Protein AF-Q9DB40-2-F1 (afdb_monomer)

Structure (mmCIF, N/CA/C/O backbone):
data_AF-Q9DB40-2-F1
#
_entry.id   AF-Q9DB40-2-F1
#
loop_
_atom_site.group_PDB
_atom_site.id
_atom_site.type_symbol
_atom_site.label_atom_id
_atom_site.label_alt_id
_atom_site.label_comp_id
_atom_site.label_asym_id
_atom_site.label_entity_id
_atom_site.label_seq_id
_atom_site.pdbx_PDB_ins_code
_atom_site.Cartn_x
_atom_site.Cartn_y
_atom_site.Cartn_z
_atom_site.occupancy
_atom_site.B_iso_or_equiv
_atom_site.auth_seq_id
_atom_site.auth_comp_id
_atom_site.auth_asym_id
_atom_site.auth_atom_id
_atom_site.pdbx_PDB_model_num
ATOM 1 N N . MET A 1 1 ? 3.483 -8.532 -30.428 1.00 32.62 1 MET A N 1
ATOM 2 C CA . MET A 1 1 ? 3.230 -9.721 -29.592 1.00 32.62 1 MET A CA 1
ATOM 3 C C . MET A 1 1 ? 2.934 -9.223 -28.191 1.00 32.62 1 MET A C 1
ATOM 5 O O . MET A 1 1 ? 3.855 -8.947 -27.439 1.00 32.62 1 MET A O 1
ATOM 9 N N . ALA A 1 2 ? 1.660 -8.953 -27.912 1.00 36.84 2 ALA A N 1
ATOM 10 C CA . ALA A 1 2 ? 1.195 -8.723 -26.554 1.00 36.84 2 ALA A CA 1
ATOM 11 C C . ALA A 1 2 ? 0.947 -10.117 -25.985 1.00 36.84 2 ALA A C 1
ATOM 13 O O . ALA A 1 2 ? -0.133 -10.668 -26.184 1.00 36.84 2 ALA A O 1
ATOM 14 N N . ASP A 1 3 ? 1.993 -10.727 -25.422 1.00 37.34 3 ASP A N 1
ATOM 15 C CA . ASP A 1 3 ? 1.806 -11.934 -24.629 1.00 37.34 3 ASP A CA 1
ATOM 16 C C . ASP A 1 3 ? 0.911 -11.533 -23.467 1.00 37.34 3 ASP A C 1
ATOM 18 O O . ASP A 1 3 ? 1.272 -10.752 -22.584 1.00 37.34 3 ASP A O 1
ATOM 22 N N . VAL A 1 4 ? -0.330 -11.972 -23.622 1.00 41.38 4 VAL A N 1
ATOM 23 C CA . VAL A 1 4 ? -1.440 -11.861 -22.705 1.00 41.38 4 VAL A CA 1
ATOM 24 C C . VAL A 1 4 ? -0.889 -12.124 -21.313 1.00 41.38 4 VAL A C 1
ATOM 26 O O . VAL A 1 4 ? -0.374 -13.205 -21.034 1.00 41.38 4 VAL A O 1
ATOM 29 N N . LEU A 1 5 ? -0.990 -11.106 -20.459 1.00 42.38 5 LEU A N 1
ATOM 30 C CA . LEU A 1 5 ? -0.731 -11.136 -19.024 1.00 42.38 5 LEU A CA 1
ATOM 31 C C . LEU A 1 5 ? -1.737 -12.069 -18.326 1.00 42.38 5 LEU A C 1
ATOM 33 O O . LEU A 1 5 ? -2.408 -11.685 -17.377 1.00 42.38 5 LEU A O 1
ATOM 37 N N . SER A 1 6 ? -1.823 -13.321 -18.776 1.00 38.62 6 SER A N 1
ATOM 38 C CA . SER A 1 6 ? -2.464 -14.444 -18.098 1.00 38.62 6 SER A CA 1
ATOM 39 C C . SER A 1 6 ? -1.573 -14.915 -16.942 1.00 38.62 6 SER A C 1
ATOM 41 O O . SER A 1 6 ? -1.434 -16.111 -16.681 1.00 38.62 6 SER A O 1
ATOM 43 N N . VAL A 1 7 ? -0.936 -13.969 -16.245 1.00 49.09 7 VAL A N 1
ATOM 44 C CA . VAL A 1 7 ? -0.433 -14.211 -14.899 1.00 49.09 7 VAL A CA 1
ATOM 45 C C . VAL A 1 7 ? -1.682 -14.571 -14.114 1.00 49.09 7 VAL A C 1
ATOM 47 O O . VAL A 1 7 ? -2.607 -13.768 -14.057 1.00 49.09 7 VAL A O 1
ATOM 50 N N . GLY A 1 8 ? -1.755 -15.813 -13.641 1.00 53.25 8 GLY A N 1
ATOM 51 C CA . GLY A 1 8 ? -2.946 -16.450 -13.077 1.00 53.25 8 GLY A CA 1
ATOM 52 C C . GLY A 1 8 ? -3.397 -15.865 -11.740 1.00 53.25 8 GLY A C 1
ATOM 53 O O . GLY A 1 8 ? -3.596 -16.600 -10.780 1.00 53.25 8 GLY A O 1
ATOM 54 N N . VAL A 1 9 ? -3.549 -14.546 -11.665 1.00 60.38 9 VAL A N 1
ATOM 55 C CA . VAL A 1 9 ? -4.297 -13.878 -10.614 1.00 60.38 9 VAL A CA 1
ATOM 56 C C . VAL A 1 9 ? -5.772 -14.111 -10.900 1.00 60.38 9 VAL A C 1
ATOM 58 O O . VAL A 1 9 ? -6.310 -13.677 -11.919 1.00 60.38 9 VAL A O 1
ATOM 61 N N . ASN A 1 10 ? -6.427 -14.848 -10.010 1.00 70.50 10 ASN A N 1
ATOM 62 C CA . ASN A 1 10 ? -7.864 -15.044 -10.069 1.00 70.50 10 ASN A CA 1
ATOM 63 C C . ASN A 1 10 ? -8.544 -13.706 -9.727 1.00 70.50 10 ASN A C 1
ATOM 65 O O . ASN A 1 10 ? -8.825 -13.416 -8.566 1.00 70.50 10 ASN A O 1
ATOM 69 N N . LEU A 1 11 ? -8.736 -12.860 -10.745 1.00 80.25 11 LEU A N 1
ATOM 70 C CA . LEU A 1 11 ? -9.321 -11.519 -10.620 1.00 80.25 11 LEU A CA 1
ATOM 71 C C . LEU A 1 11 ? -10.686 -11.556 -9.925 1.00 80.25 11 LEU A C 1
ATOM 73 O O . LEU A 1 11 ? -11.004 -10.660 -9.146 1.00 80.25 11 LEU A O 1
ATOM 77 N N . GLU A 1 12 ? -11.456 -12.615 -10.164 1.00 83.12 12 GLU A N 1
ATOM 78 C CA . GLU A 1 12 ? -12.745 -12.840 -9.517 1.00 83.12 12 GLU A CA 1
ATOM 79 C C . GLU A 1 12 ? -12.573 -13.092 -8.013 1.00 83.12 12 GLU A C 1
ATOM 81 O O . GLU A 1 12 ? -13.215 -12.430 -7.198 1.00 83.12 12 GLU A O 1
ATOM 86 N N . ALA A 1 13 ? -11.633 -13.961 -7.619 1.00 83.69 13 ALA A N 1
ATOM 87 C CA . ALA A 1 13 ? -11.306 -14.165 -6.205 1.00 83.69 13 ALA A CA 1
ATOM 88 C C . ALA A 1 13 ? -10.803 -12.876 -5.540 1.00 83.69 13 ALA A C 1
ATOM 90 O O . ALA A 1 13 ? -11.116 -12.620 -4.380 1.00 83.69 13 ALA A O 1
ATOM 91 N N . PHE A 1 14 ? -10.061 -12.039 -6.269 1.00 86.19 14 PHE A N 1
ATOM 92 C CA . PHE A 1 14 ? -9.603 -10.747 -5.762 1.00 86.19 14 PHE A CA 1
ATOM 93 C C . PHE A 1 14 ? -10.763 -9.764 -5.552 1.00 86.19 14 PHE A C 1
ATOM 95 O O . PHE A 1 14 ? -10.843 -9.121 -4.506 1.00 86.19 14 PHE A O 1
ATOM 102 N N . SER A 1 15 ? -11.692 -9.677 -6.508 1.00 88.19 15 SER A N 1
ATOM 103 C CA . SER A 1 15 ? -12.904 -8.862 -6.373 1.00 88.19 15 SER A CA 1
ATOM 104 C C . SER A 1 15 ? -13.742 -9.308 -5.172 1.00 88.19 15 SER A C 1
ATOM 106 O O . SER A 1 15 ? -14.088 -8.485 -4.322 1.00 88.19 15 SER A O 1
ATOM 108 N N . GLN A 1 16 ? -13.963 -10.618 -5.035 1.00 91.31 16 GLN A N 1
ATOM 109 C CA . GLN A 1 16 ? -14.668 -11.201 -3.895 1.00 91.31 16 GLN A CA 1
ATOM 110 C C . GLN A 1 16 ? -13.938 -10.935 -2.574 1.00 91.31 16 GLN A C 1
ATOM 112 O O . GLN A 1 16 ? -14.581 -10.579 -1.588 1.00 91.31 16 GLN A O 1
ATOM 117 N N . ALA A 1 17 ? -12.604 -11.028 -2.543 1.00 91.00 17 ALA A N 1
ATOM 118 C CA . ALA A 1 17 ? -11.810 -10.718 -1.354 1.00 91.00 17 ALA A CA 1
ATOM 119 C C . ALA A 1 17 ? -11.961 -9.247 -0.935 1.00 91.00 17 ALA A C 1
ATOM 121 O O . ALA A 1 17 ? -12.127 -8.963 0.250 1.00 91.00 17 ALA A O 1
ATOM 122 N N . ILE A 1 18 ? -11.981 -8.306 -1.885 1.00 92.44 18 ILE A N 1
ATOM 123 C CA . ILE A 1 18 ? -12.243 -6.887 -1.590 1.00 92.44 18 ILE A CA 1
ATOM 124 C C . ILE A 1 18 ? -13.639 -6.708 -0.982 1.00 92.44 18 ILE A C 1
ATOM 126 O O . ILE A 1 18 ? -13.787 -5.996 0.017 1.00 92.44 18 ILE A O 1
ATOM 130 N N . SER A 1 19 ? -14.657 -7.355 -1.551 1.00 93.31 19 SER A N 1
ATOM 131 C CA . SER A 1 19 ? -16.018 -7.324 -1.007 1.00 93.31 19 SER A CA 1
ATOM 132 C C . SER A 1 19 ? -16.091 -7.935 0.398 1.00 93.31 19 SER A C 1
ATOM 134 O O . SER A 1 19 ? -16.728 -7.354 1.277 1.00 93.31 19 SER A O 1
ATOM 136 N N . ALA A 1 20 ? -15.382 -9.037 0.657 1.00 93.75 20 ALA A N 1
ATOM 137 C CA . ALA A 1 20 ? -15.293 -9.649 1.983 1.00 93.75 20 ALA A CA 1
ATOM 138 C C . ALA A 1 20 ? -14.593 -8.732 3.002 1.00 93.75 20 ALA A C 1
ATOM 140 O O . ALA A 1 20 ? -15.073 -8.577 4.123 1.00 93.75 20 ALA A O 1
ATOM 141 N N . ILE A 1 21 ? -13.525 -8.027 2.604 1.00 95.62 21 ILE A N 1
ATOM 142 C CA . ILE A 1 21 ? -12.869 -7.009 3.446 1.00 95.62 21 ILE A CA 1
ATOM 143 C C . ILE A 1 21 ? -13.837 -5.864 3.777 1.00 95.62 21 ILE A C 1
ATOM 145 O O . ILE A 1 21 ? -13.847 -5.352 4.897 1.00 95.62 21 ILE A O 1
ATOM 149 N N . GLN A 1 22 ? -14.650 -5.419 2.817 1.00 96.06 22 GLN A N 1
ATOM 150 C CA . GLN A 1 22 ? -15.675 -4.399 3.062 1.00 96.06 22 GLN A CA 1
ATOM 151 C C . GLN A 1 22 ? -16.742 -4.887 4.051 1.00 96.06 22 GLN A C 1
ATOM 153 O O . GLN A 1 22 ? -17.085 -4.143 4.972 1.00 96.06 22 GLN A O 1
ATOM 158 N N . ALA A 1 23 ? -17.218 -6.126 3.899 1.00 96.19 23 ALA A N 1
ATOM 159 C CA . ALA A 1 23 ? -18.178 -6.741 4.813 1.00 96.19 23 ALA A CA 1
ATOM 160 C C . ALA A 1 23 ? -17.614 -6.854 6.237 1.00 96.19 23 ALA A C 1
ATOM 162 O O . ALA A 1 23 ? -18.240 -6.355 7.171 1.00 96.19 23 ALA A O 1
ATOM 163 N N . LEU A 1 24 ? -16.390 -7.378 6.380 1.00 97.56 24 LEU A N 1
ATOM 164 C CA . LEU A 1 24 ? -15.698 -7.498 7.664 1.00 97.56 24 LEU A CA 1
ATOM 165 C C . LEU A 1 24 ? -15.524 -6.137 8.348 1.00 97.56 24 LEU A C 1
ATOM 167 O O . LEU A 1 24 ? -15.774 -5.997 9.542 1.00 97.56 24 LEU A O 1
ATOM 171 N N . ARG A 1 25 ? -15.146 -5.095 7.596 1.00 96.81 25 ARG A N 1
ATOM 172 C CA . ARG A 1 25 ? -15.086 -3.733 8.150 1.00 96.81 25 ARG A CA 1
ATOM 173 C C . ARG A 1 25 ? -16.451 -3.271 8.653 1.00 96.81 25 ARG A C 1
ATOM 175 O O . ARG A 1 25 ? -16.519 -2.694 9.731 1.00 96.81 25 ARG A O 1
ATOM 182 N N . SER A 1 26 ? -17.528 -3.540 7.914 1.00 97.38 26 SER A N 1
ATOM 183 C CA . SER A 1 26 ? -18.883 -3.171 8.335 1.00 97.38 26 SER A CA 1
ATOM 184 C C . SER A 1 26 ? -19.329 -3.918 9.594 1.00 97.38 26 SER A C 1
ATOM 186 O O . SER A 1 26 ? -19.878 -3.282 10.492 1.00 97.38 26 SER A O 1
ATOM 188 N N . SER A 1 27 ? -19.082 -5.228 9.704 1.00 96.69 27 SER A N 1
ATOM 189 C CA . SER A 1 27 ? -19.442 -5.997 10.903 1.00 96.69 27 SER A CA 1
ATOM 190 C C . SER A 1 27 ? -18.627 -5.565 12.119 1.00 96.69 27 SER A C 1
ATOM 192 O O . SER A 1 27 ? -19.201 -5.362 13.188 1.00 96.69 27 SER A O 1
ATOM 194 N N . VAL A 1 28 ? -17.329 -5.298 11.953 1.00 97.38 28 VAL A N 1
ATOM 195 C CA . VAL A 1 28 ? -16.490 -4.739 13.024 1.00 97.38 28 VAL A CA 1
ATOM 196 C C . VAL A 1 28 ? -16.983 -3.351 13.448 1.00 97.38 28 VAL A C 1
ATOM 198 O O . VAL A 1 28 ? -17.123 -3.097 14.644 1.00 97.38 28 VAL A O 1
ATOM 201 N N . SER A 1 29 ? -17.320 -2.465 12.505 1.00 96.94 29 SER A N 1
ATOM 202 C CA . SER A 1 29 ? -17.916 -1.162 12.828 1.00 96.94 29 SER A CA 1
ATOM 203 C C . SER A 1 29 ? -19.220 -1.302 13.614 1.00 96.94 29 SER A C 1
ATOM 205 O O . SER A 1 29 ? -19.381 -0.604 14.607 1.00 96.94 29 SER A O 1
ATOM 207 N N . ARG A 1 30 ? -20.100 -2.250 13.262 1.00 95.00 30 ARG A N 1
ATOM 208 C CA . ARG A 1 30 ? -21.344 -2.506 14.014 1.00 95.00 30 ARG A CA 1
ATOM 209 C C . ARG A 1 30 ? -21.091 -2.961 15.447 1.00 95.00 30 ARG A C 1
ATOM 211 O O . ARG A 1 30 ? -21.829 -2.553 16.336 1.00 95.00 30 ARG A O 1
ATOM 218 N N . VAL A 1 31 ? -20.054 -3.768 15.691 1.00 95.81 31 VAL A N 1
ATOM 219 C CA . VAL A 1 31 ? -19.645 -4.137 17.058 1.00 95.81 31 VAL A CA 1
ATOM 220 C C . VAL A 1 31 ? -19.261 -2.884 17.846 1.00 95.81 31 VAL A C 1
ATOM 222 O O . VAL A 1 31 ? -19.741 -2.691 18.963 1.00 95.81 31 VAL A O 1
ATOM 225 N N . PHE A 1 32 ? -18.446 -2.002 17.261 1.00 95.31 32 PHE A N 1
ATOM 226 C CA . PHE A 1 32 ? -18.055 -0.750 17.912 1.00 95.31 32 PHE A CA 1
ATOM 227 C C . PHE A 1 32 ? -19.228 0.215 18.105 1.00 95.31 32 PHE A C 1
ATOM 229 O O . PHE A 1 32 ? -19.329 0.824 19.168 1.00 95.31 32 PHE A O 1
ATOM 236 N N . ASP A 1 33 ? -20.135 0.321 17.136 1.00 92.88 33 ASP A N 1
ATOM 237 C CA . ASP A 1 33 ? -21.344 1.138 17.250 1.00 92.88 33 ASP A CA 1
ATOM 238 C C . ASP A 1 33 ? -22.274 0.593 18.343 1.00 92.88 33 ASP A C 1
ATOM 240 O O . ASP A 1 33 ? -22.742 1.357 19.184 1.00 92.88 33 ASP A O 1
ATOM 244 N N . CYS A 1 34 ? -22.454 -0.730 18.419 1.00 89.50 34 CYS A N 1
ATOM 245 C CA . CYS A 1 34 ? -23.214 -1.388 19.483 1.00 89.50 34 CYS A CA 1
ATOM 246 C C . CYS A 1 34 ? -22.615 -1.099 20.870 1.00 89.50 34 CYS A C 1
ATOM 248 O O . CYS A 1 34 ? -23.349 -0.793 21.810 1.00 89.50 34 CYS A O 1
ATOM 250 N N . LEU A 1 35 ? -21.284 -1.149 21.009 1.00 89.38 35 LEU A N 1
ATOM 251 C CA . LEU A 1 35 ? -20.594 -0.800 22.259 1.00 89.38 35 LEU A CA 1
ATOM 252 C C . LEU A 1 35 ? -20.724 0.688 22.601 1.00 89.38 35 LEU A C 1
ATOM 254 O O . LEU A 1 35 ? -20.901 1.035 23.767 1.00 89.38 35 LEU A O 1
ATOM 258 N N . LYS A 1 36 ? -20.642 1.560 21.592 1.00 89.12 36 LYS A N 1
ATOM 259 C CA . LYS A 1 36 ? -20.765 3.013 21.740 1.00 89.12 36 LYS A CA 1
ATOM 260 C C . LYS A 1 36 ? -22.166 3.426 22.178 1.00 89.12 36 LYS A C 1
ATOM 262 O O . LYS A 1 36 ? -22.299 4.283 23.048 1.00 89.12 36 LYS A O 1
ATOM 267 N N . ASP A 1 37 ? -23.194 2.862 21.553 1.00 85.31 37 ASP A N 1
ATOM 268 C CA . ASP A 1 37 ? -24.586 3.128 21.906 1.00 85.31 37 ASP A CA 1
ATOM 269 C C . ASP A 1 37 ? -24.920 2.566 23.291 1.00 85.31 37 ASP A C 1
ATOM 271 O O . ASP A 1 37 ? -25.676 3.179 24.049 1.00 85.31 37 ASP A O 1
ATOM 275 N N . GLY A 1 38 ? -24.329 1.423 23.642 1.00 79.88 38 GLY A N 1
ATOM 276 C CA . GLY A 1 38 ? -24.566 0.750 24.907 1.00 79.88 38 GLY A CA 1
ATOM 277 C C . GLY A 1 38 ? -26.016 0.281 25.049 1.00 79.88 38 GLY A C 1
ATOM 278 O O . GLY A 1 38 ? -26.726 -0.012 24.086 1.00 79.88 38 GLY A O 1
ATOM 279 N N . MET A 1 39 ? -26.481 0.198 26.291 1.00 78.12 39 MET A N 1
ATOM 280 C CA . MET A 1 39 ? -27.790 -0.360 26.623 1.00 78.12 39 MET A CA 1
ATOM 281 C C . MET A 1 39 ? -28.913 0.692 26.503 1.00 78.12 39 MET A C 1
ATOM 283 O O . MET A 1 39 ? -29.360 1.246 27.508 1.00 78.12 39 MET A O 1
ATOM 287 N N . ARG A 1 40 ? -29.386 0.984 25.280 1.00 68.88 40 ARG A N 1
ATOM 288 C CA . ARG A 1 40 ? -30.369 2.067 25.012 1.00 68.88 40 ARG A CA 1
ATOM 289 C C . ARG A 1 40 ? -31.856 1.693 25.164 1.00 68.88 40 ARG A C 1
ATOM 291 O O . ARG A 1 40 ? -32.706 2.571 25.013 1.00 68.88 40 ARG A O 1
ATOM 298 N N . ASN A 1 41 ? -32.208 0.446 25.489 1.00 64.69 41 ASN A N 1
ATOM 299 C CA . ASN A 1 41 ? -33.618 0.025 25.552 1.00 64.69 41 ASN A CA 1
ATOM 300 C C . ASN A 1 41 ? -34.314 0.414 26.870 1.00 64.69 41 ASN A C 1
ATOM 302 O O . ASN A 1 41 ? -33.802 0.164 27.960 1.00 64.69 41 ASN A O 1
ATOM 306 N N . LYS A 1 42 ? -35.532 0.971 26.770 1.00 63.53 42 LYS A N 1
ATOM 307 C CA . LYS A 1 42 ? -36.380 1.419 27.900 1.00 63.53 42 LYS A CA 1
ATOM 308 C C . LYS A 1 42 ? -37.067 0.278 28.681 1.00 63.53 42 LYS A C 1
ATOM 310 O O . LYS A 1 42 ? -38.001 0.533 29.432 1.00 63.53 42 LYS A O 1
ATOM 315 N N . GLU A 1 43 ? -36.623 -0.962 28.512 1.00 66.38 43 GLU A N 1
ATOM 316 C CA . GLU A 1 43 ? -37.158 -2.131 29.222 1.00 66.38 43 GLU A CA 1
ATOM 317 C C . GLU A 1 43 ? -36.520 -2.306 30.612 1.00 66.38 43 GLU A C 1
ATOM 319 O O . GLU A 1 43 ? -35.594 -1.572 30.996 1.00 66.38 43 GLU A O 1
ATOM 324 N N . THR A 1 44 ? -37.044 -3.274 31.375 1.00 74.44 44 THR A N 1
ATOM 325 C CA . THR A 1 44 ? -36.493 -3.723 32.663 1.00 74.44 44 THR A CA 1
ATOM 326 C C . THR A 1 44 ? -35.000 -4.045 32.529 1.00 74.44 44 THR A C 1
ATOM 328 O O . THR A 1 44 ? -34.543 -4.462 31.466 1.00 74.44 44 THR A O 1
ATOM 331 N N . LEU A 1 45 ? -34.218 -3.824 33.594 1.00 76.88 45 LEU A N 1
ATOM 332 C CA . LEU A 1 45 ? -32.752 -3.956 33.549 1.00 76.88 45 LEU A CA 1
ATOM 333 C C . LEU A 1 45 ? -32.294 -5.329 33.027 1.00 76.88 45 LEU A C 1
ATOM 335 O O . LEU A 1 45 ? -31.431 -5.382 32.157 1.00 76.88 45 LEU A O 1
ATOM 339 N N . GLU A 1 46 ? -32.924 -6.414 33.485 1.00 78.75 46 GLU A N 1
ATOM 340 C CA . GLU A 1 46 ? -32.606 -7.778 33.038 1.00 78.75 46 GLU A CA 1
ATOM 341 C C . GLU A 1 46 ? -32.939 -8.013 31.556 1.00 78.75 46 GLU A C 1
ATOM 343 O O . GLU A 1 46 ? -32.141 -8.590 30.818 1.00 78.75 46 GLU A O 1
ATOM 348 N N . GLY A 1 47 ? -34.102 -7.539 31.090 1.00 80.00 47 GLY A N 1
ATOM 349 C CA . GLY A 1 47 ? -34.490 -7.646 29.679 1.00 80.00 47 GLY A CA 1
ATOM 350 C C . GLY A 1 47 ? -33.546 -6.856 28.770 1.00 80.00 47 GLY A C 1
ATOM 351 O O . GLY A 1 47 ? -33.137 -7.339 27.714 1.00 80.00 47 GLY A O 1
ATOM 352 N N . ARG A 1 48 ? -33.120 -5.677 29.235 1.00 81.00 48 ARG A N 1
ATOM 353 C CA . ARG A 1 48 ? -32.170 -4.800 28.548 1.00 81.00 48 ARG A CA 1
ATOM 354 C C . ARG A 1 48 ? -30.798 -5.447 28.391 1.00 81.00 48 ARG A C 1
ATOM 356 O O . ARG A 1 48 ? -30.242 -5.400 27.296 1.00 81.00 48 ARG A O 1
ATOM 363 N N . GLU A 1 49 ? -30.266 -6.039 29.458 1.00 84.62 49 GLU A N 1
ATOM 364 C CA . GLU A 1 49 ? -28.981 -6.739 29.417 1.00 84.62 49 GLU A CA 1
ATOM 365 C C . GLU A 1 49 ? -29.055 -7.946 28.479 1.00 84.62 49 GLU A C 1
ATOM 367 O O . GLU A 1 49 ? -28.222 -8.082 27.584 1.00 84.62 49 GLU A O 1
ATOM 372 N N . LYS A 1 50 ? -30.102 -8.770 28.599 1.00 88.38 50 LYS A N 1
ATOM 373 C CA . LYS A 1 50 ? -30.276 -9.951 27.746 1.00 88.38 50 LYS A CA 1
ATOM 374 C C . LYS A 1 50 ? -30.391 -9.588 26.262 1.00 88.38 50 LYS A C 1
ATOM 376 O O . LYS A 1 50 ? -29.761 -10.239 25.431 1.00 88.38 50 LYS A O 1
ATOM 381 N N . ALA A 1 51 ? -31.157 -8.549 25.924 1.00 86.25 51 ALA A N 1
ATOM 382 C CA . ALA A 1 51 ? -31.295 -8.072 24.547 1.00 86.25 51 ALA A CA 1
ATOM 383 C C . ALA A 1 51 ? -29.984 -7.481 24.003 1.00 86.25 51 ALA A C 1
ATOM 385 O O . ALA A 1 51 ? -29.627 -7.729 22.851 1.00 86.25 51 ALA A O 1
ATOM 386 N N . PHE A 1 52 ? -29.249 -6.733 24.831 1.00 88.38 52 PHE A N 1
ATOM 387 C CA . PHE A 1 52 ? -27.943 -6.193 24.461 1.00 88.38 52 PHE A CA 1
ATOM 388 C C . PHE A 1 52 ? -26.922 -7.306 24.210 1.00 88.38 52 PHE A C 1
ATOM 390 O O . PHE A 1 52 ? -26.260 -7.289 23.177 1.00 88.38 52 PHE A O 1
ATOM 397 N N . ILE A 1 53 ? -26.834 -8.295 25.106 1.00 90.31 53 ILE A N 1
ATOM 398 C CA . ILE A 1 53 ? -25.934 -9.445 24.956 1.00 90.31 53 ILE A CA 1
ATOM 399 C C . ILE A 1 53 ? -26.279 -10.235 23.694 1.00 90.31 53 ILE A C 1
ATOM 401 O O . ILE A 1 53 ? -25.368 -10.564 22.940 1.00 90.31 53 ILE A O 1
ATOM 405 N N . ALA A 1 54 ? -27.563 -10.496 23.429 1.00 91.38 54 ALA A N 1
ATOM 406 C CA . ALA A 1 54 ? -27.987 -11.201 22.219 1.00 91.38 54 ALA A CA 1
ATOM 407 C C . ALA A 1 54 ? -27.563 -10.449 20.944 1.00 91.38 54 ALA A C 1
ATOM 409 O O . ALA A 1 54 ? -26.901 -11.019 20.082 1.00 91.38 54 ALA A O 1
ATOM 410 N N . ASN A 1 55 ? -27.838 -9.143 20.865 1.00 91.38 55 ASN A N 1
ATOM 411 C CA . ASN A 1 55 ? -27.416 -8.321 19.728 1.00 91.38 55 ASN A CA 1
ATOM 412 C C . ASN A 1 55 ? -25.882 -8.259 19.599 1.00 91.38 55 ASN A C 1
ATOM 414 O O . ASN A 1 55 ? -25.325 -8.338 18.505 1.00 91.38 55 ASN A O 1
ATOM 418 N N . PHE A 1 56 ? -25.164 -8.133 20.713 1.00 92.88 56 PHE A N 1
ATOM 419 C CA . PHE A 1 56 ? -23.704 -8.117 20.710 1.00 92.88 56 PHE A CA 1
ATOM 420 C C . PHE A 1 56 ? -23.123 -9.452 20.219 1.00 92.88 56 PHE A C 1
ATOM 422 O O . PHE A 1 56 ? -22.207 -9.455 19.396 1.00 92.88 56 PHE A O 1
ATOM 429 N N . GLN A 1 57 ? -23.696 -10.579 20.651 1.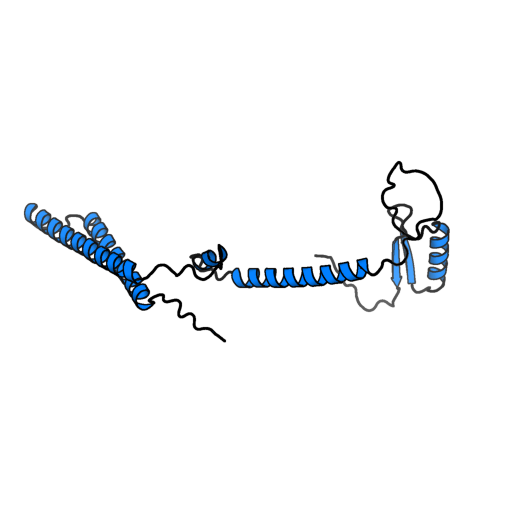00 94.75 57 GLN A N 1
ATOM 430 C CA . GLN A 1 57 ? -23.343 -11.916 20.170 1.00 94.75 57 GLN A CA 1
ATOM 431 C C . GLN A 1 57 ? -23.599 -12.066 18.667 1.00 94.75 57 GLN A C 1
ATOM 433 O O . GLN A 1 57 ? -22.708 -12.526 17.955 1.00 94.75 57 GLN A O 1
ATOM 438 N N . ASP A 1 58 ? -24.745 -11.610 18.158 1.00 95.69 58 ASP A N 1
ATOM 439 C CA . ASP A 1 58 ? -25.059 -11.650 16.722 1.00 95.69 58 ASP A CA 1
ATOM 440 C C . ASP A 1 58 ? -24.059 -10.835 15.883 1.00 95.69 58 ASP A C 1
ATOM 442 O O . ASP A 1 58 ? -23.620 -11.263 14.805 1.00 95.69 58 ASP A O 1
ATOM 446 N N . ASN A 1 59 ? -23.633 -9.674 16.393 1.00 95.31 59 ASN A N 1
ATOM 447 C CA . ASN A 1 59 ? -22.602 -8.865 15.746 1.00 95.31 59 ASN A CA 1
ATOM 448 C C . ASN A 1 59 ? -21.234 -9.570 15.757 1.00 95.31 59 ASN A C 1
ATOM 450 O O . ASN A 1 59 ? -20.561 -9.599 14.725 1.00 95.31 59 ASN A O 1
ATOM 454 N N . LEU A 1 60 ? -20.838 -10.203 16.868 1.00 96.62 60 LEU A N 1
ATOM 455 C CA . LEU A 1 60 ? -19.598 -10.990 16.932 1.00 96.62 60 LEU A CA 1
ATOM 456 C C . LEU A 1 60 ? -19.635 -12.220 16.015 1.00 96.62 60 LEU A C 1
ATOM 458 O O . LEU A 1 60 ? -18.643 -12.523 15.350 1.00 96.62 60 LEU A O 1
ATOM 462 N N . HIS A 1 61 ? -20.775 -12.903 15.922 1.00 97.44 61 HIS A N 1
ATOM 463 C CA . HIS A 1 61 ? -20.964 -13.998 14.973 1.00 97.44 61 HIS A CA 1
ATOM 464 C C . HIS A 1 61 ? -20.842 -13.521 13.524 1.00 97.44 61 HIS A C 1
ATOM 466 O O . HIS A 1 61 ? -20.239 -14.218 12.705 1.00 97.44 61 HIS A O 1
ATOM 472 N N . SER A 1 62 ? -21.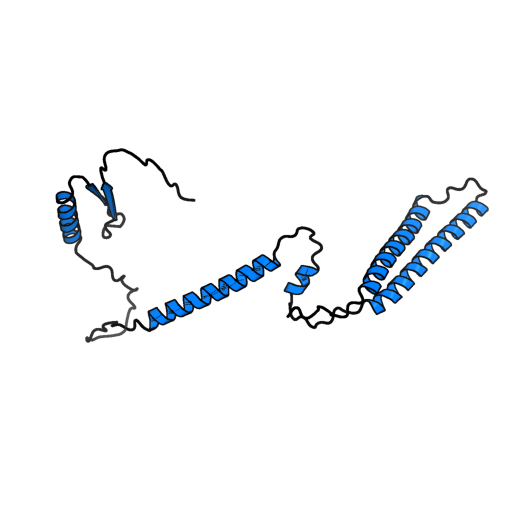338 -12.320 13.219 1.00 97.06 62 SER A N 1
ATOM 473 C CA . SER A 1 62 ? -21.174 -11.701 11.901 1.00 97.06 62 SER A CA 1
ATOM 474 C C . SER A 1 62 ? -19.701 -11.421 11.583 1.00 97.06 62 SER A C 1
ATOM 476 O O . SER A 1 62 ? -19.241 -11.807 10.512 1.00 97.06 62 SER A O 1
ATOM 478 N N . VAL A 1 63 ? -18.937 -10.851 12.525 1.00 97.44 63 VAL A N 1
ATOM 479 C CA . VAL A 1 63 ? -17.483 -10.635 12.365 1.00 97.44 63 VAL A CA 1
ATOM 480 C C . VAL A 1 63 ? -16.754 -11.952 12.113 1.00 97.44 63 VAL A C 1
ATOM 482 O O . VAL A 1 63 ? -15.965 -12.051 11.177 1.00 97.44 63 VAL A O 1
ATOM 485 N N . ASN A 1 64 ? -17.040 -12.982 12.911 1.00 97.00 64 ASN A N 1
ATOM 486 C CA . ASN A 1 64 ? -16.410 -14.292 12.760 1.00 97.00 64 ASN A CA 1
ATOM 487 C C . ASN A 1 64 ? -16.730 -14.929 11.398 1.00 97.00 64 ASN A C 1
ATOM 489 O O . ASN A 1 64 ? -15.857 -15.511 10.758 1.00 97.00 64 ASN A O 1
ATOM 493 N N . ARG A 1 65 ? -17.975 -14.804 10.925 1.00 97.06 65 ARG A N 1
ATOM 494 C CA . ARG A 1 65 ? -18.378 -15.295 9.603 1.00 97.06 65 ARG A CA 1
ATOM 495 C C . ARG A 1 65 ? -17.628 -14.572 8.484 1.00 97.06 65 ARG A C 1
ATOM 497 O O . ARG A 1 65 ? -17.103 -15.233 7.593 1.00 97.06 65 ARG A O 1
ATOM 504 N N . ASP A 1 66 ? -17.580 -13.244 8.533 1.00 96.62 66 ASP A N 1
ATOM 505 C CA . ASP A 1 66 ? -16.943 -12.442 7.486 1.00 96.62 66 ASP A CA 1
ATOM 506 C C . ASP A 1 66 ? -15.413 -12.654 7.472 1.00 96.62 66 ASP A C 1
ATOM 508 O O . ASP A 1 66 ? -14.802 -12.679 6.403 1.00 96.62 66 ASP A O 1
ATOM 512 N N . LEU A 1 67 ? -14.798 -12.883 8.640 1.00 96.44 67 LEU A N 1
ATOM 513 C CA . LEU A 1 67 ? -13.384 -13.249 8.762 1.00 96.44 67 LEU A CA 1
ATOM 514 C C . LEU A 1 67 ? -13.093 -14.621 8.136 1.00 96.44 67 LEU A C 1
ATOM 516 O O . LEU A 1 67 ? -12.183 -14.727 7.318 1.00 96.44 67 LEU A O 1
ATOM 520 N N . ASN A 1 68 ? -13.886 -15.645 8.463 1.00 95.50 68 ASN A N 1
ATOM 521 C CA . ASN A 1 68 ? -13.717 -16.989 7.897 1.00 95.50 68 ASN A CA 1
ATOM 522 C C . ASN A 1 68 ? -13.876 -16.994 6.368 1.00 95.50 68 ASN A C 1
ATOM 524 O O . ASN A 1 68 ? -13.155 -17.704 5.665 1.00 95.50 68 ASN A O 1
ATOM 528 N N . GLU A 1 69 ? -14.797 -16.187 5.833 1.00 94.38 69 GLU A N 1
ATOM 529 C CA . GLU A 1 69 ? -14.945 -16.045 4.383 1.00 94.38 69 GLU A CA 1
ATOM 530 C C . GLU A 1 69 ? -13.727 -15.354 3.755 1.00 94.38 69 GLU A C 1
ATOM 532 O O . GLU A 1 69 ? -13.235 -15.792 2.713 1.00 94.38 69 GLU A O 1
ATOM 537 N N . LEU A 1 70 ? -13.176 -14.326 4.408 1.00 93.06 70 LEU A N 1
ATOM 538 C CA . LEU A 1 70 ? -11.954 -13.672 3.944 1.00 93.06 70 LEU A CA 1
ATOM 539 C C . LEU A 1 70 ? -10.744 -14.620 3.959 1.00 93.06 70 LEU A C 1
ATOM 541 O O . LEU A 1 70 ? -9.964 -14.625 3.005 1.00 93.06 70 LEU A O 1
ATOM 545 N N . GLU A 1 71 ? -10.590 -15.446 4.993 1.00 91.69 71 GLU A N 1
ATOM 546 C CA . GLU A 1 71 ? -9.531 -16.463 5.060 1.00 91.69 71 GLU A CA 1
ATOM 547 C C . GLU A 1 71 ? -9.666 -17.493 3.931 1.00 91.69 71 GLU A C 1
ATOM 549 O O . GLU A 1 71 ? -8.680 -17.832 3.268 1.00 91.69 71 GLU A O 1
ATOM 554 N N . ARG A 1 72 ? -10.895 -17.938 3.639 1.00 89.62 72 ARG A N 1
ATOM 555 C CA . ARG A 1 72 ? -11.181 -18.837 2.513 1.00 89.62 72 ARG A CA 1
ATOM 556 C C . ARG A 1 72 ? -10.770 -18.213 1.178 1.00 89.62 72 ARG A C 1
ATOM 558 O O . ARG A 1 72 ? -10.134 -18.884 0.365 1.00 89.62 72 ARG A O 1
ATOM 565 N N . LEU A 1 73 ? -11.097 -16.938 0.963 1.00 87.56 73 LEU A N 1
ATOM 566 C CA . LEU A 1 73 ? -10.764 -16.205 -0.262 1.00 87.56 73 LEU A CA 1
ATOM 567 C C . LEU A 1 73 ? -9.264 -15.906 -0.378 1.00 87.56 73 LEU A C 1
ATOM 569 O O . LEU A 1 73 ? -8.714 -15.988 -1.475 1.00 87.56 73 LEU A O 1
ATOM 573 N N . SER A 1 74 ? -8.574 -15.632 0.732 1.00 84.62 74 SER A N 1
ATOM 574 C CA . SER A 1 74 ? -7.121 -15.398 0.755 1.00 84.62 74 SER A CA 1
ATOM 575 C C . SER A 1 74 ? -6.338 -16.572 0.154 1.00 84.62 74 SER A C 1
ATOM 577 O O . SER A 1 74 ? -5.410 -16.368 -0.630 1.00 84.62 74 SER A O 1
ATOM 579 N N . ASN A 1 75 ? -6.785 -17.803 0.420 1.00 82.38 75 ASN A N 1
ATOM 580 C CA . ASN A 1 75 ? -6.195 -19.013 -0.157 1.00 82.38 75 ASN A CA 1
ATOM 581 C C . ASN A 1 75 ? -6.385 -19.122 -1.683 1.00 82.38 75 ASN A C 1
ATOM 583 O O . ASN A 1 75 ? -5.613 -19.814 -2.344 1.00 82.38 75 ASN A O 1
ATOM 587 N N . LEU A 1 76 ? -7.388 -18.442 -2.253 1.00 80.38 76 LEU A N 1
ATOM 588 C CA . LEU A 1 76 ? -7.689 -18.444 -3.691 1.00 80.38 76 LEU A CA 1
ATOM 589 C C . LEU A 1 76 ? -6.989 -17.319 -4.459 1.00 80.38 76 LEU A C 1
ATOM 591 O O . LEU A 1 76 ? -6.750 -17.465 -5.657 1.00 80.38 76 LEU A O 1
ATOM 595 N N . VAL A 1 77 ? -6.673 -16.202 -3.795 1.00 71.56 77 VAL A N 1
ATOM 596 C CA . VAL A 1 77 ? -6.058 -15.026 -4.437 1.00 71.56 77 VAL A CA 1
ATOM 597 C C . VAL A 1 77 ? -4.638 -15.324 -4.940 1.00 71.56 77 VAL A C 1
ATOM 599 O O . VAL A 1 77 ? -4.198 -14.697 -5.901 1.00 71.56 77 VAL A O 1
ATOM 602 N N . GLY A 1 78 ? -3.969 -16.344 -4.390 1.00 62.41 78 GLY A N 1
ATOM 603 C CA . GLY A 1 78 ? -2.648 -16.791 -4.832 1.00 62.41 78 GLY A CA 1
ATOM 604 C C . GLY A 1 78 ? -1.548 -15.766 -4.534 1.00 62.41 78 GLY A C 1
ATOM 605 O O . GLY A 1 78 ? -1.755 -14.555 -4.537 1.00 62.41 78 GLY A O 1
ATOM 606 N N . LYS A 1 79 ? -0.328 -16.235 -4.260 1.00 59.75 79 LYS A N 1
ATOM 607 C CA . LYS A 1 79 ? 0.827 -15.326 -4.237 1.00 59.75 79 LYS A CA 1
ATOM 608 C C . LYS A 1 79 ? 1.067 -14.873 -5.680 1.00 59.75 79 LYS A C 1
ATOM 610 O O . 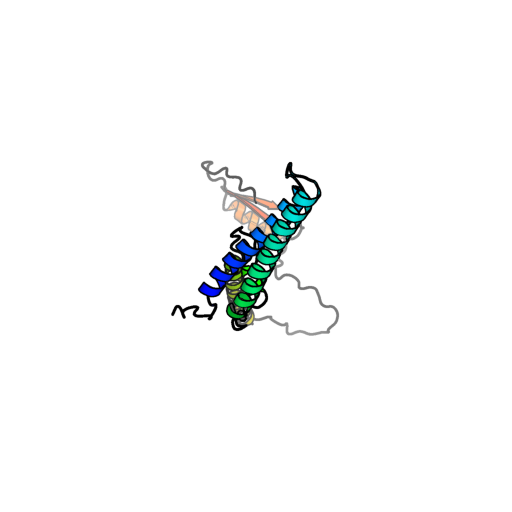LYS A 1 79 ? 1.089 -15.752 -6.547 1.00 59.75 79 LYS A O 1
ATOM 615 N N . PRO A 1 80 ? 1.254 -13.568 -5.964 1.00 55.41 80 PRO A N 1
ATOM 616 C CA . PRO A 1 80 ? 1.710 -13.143 -7.278 1.00 55.41 80 PRO A CA 1
ATOM 617 C C . PRO A 1 80 ? 2.951 -13.970 -7.595 1.00 55.41 80 PRO A C 1
ATOM 619 O O . PRO A 1 80 ? 3.914 -13.948 -6.827 1.00 55.41 80 PRO A O 1
ATOM 622 N N . SER A 1 81 ? 2.883 -14.786 -8.647 1.00 51.06 81 SER A N 1
ATOM 623 C CA . SER A 1 81 ? 4.010 -15.615 -9.059 1.00 51.06 81 SER A CA 1
ATOM 624 C C . SER A 1 81 ? 5.234 -14.711 -9.157 1.00 51.06 81 SER A C 1
ATOM 626 O O . SER A 1 81 ? 5.164 -13.710 -9.872 1.00 51.06 81 SER A O 1
ATOM 628 N N . GLU A 1 82 ? 6.333 -15.054 -8.482 1.00 51.31 82 GLU A N 1
ATOM 629 C CA . GLU A 1 82 ? 7.603 -14.298 -8.465 1.00 51.31 82 GLU A CA 1
ATOM 630 C C . GLU A 1 82 ? 8.255 -14.125 -9.861 1.00 51.31 82 GLU A C 1
ATOM 632 O O . GLU A 1 82 ? 9.387 -13.671 -9.999 1.00 51.31 82 GLU A O 1
ATOM 637 N N . ASN A 1 83 ? 7.537 -14.438 -10.938 1.00 44.22 83 ASN A N 1
ATOM 638 C CA . ASN A 1 83 ? 8.034 -14.565 -12.298 1.00 44.22 83 ASN A CA 1
ATOM 639 C C . ASN A 1 83 ? 7.939 -13.272 -13.115 1.00 44.22 83 ASN A C 1
ATOM 641 O O . ASN A 1 83 ? 7.765 -13.312 -14.333 1.00 44.22 83 ASN A O 1
ATOM 645 N N . HIS A 1 84 ? 8.112 -12.117 -12.482 1.00 51.66 84 HIS A N 1
ATOM 646 C CA . HIS A 1 84 ? 8.655 -10.967 -13.196 1.00 51.66 84 HIS A CA 1
ATOM 647 C C . HIS A 1 84 ? 9.789 -10.387 -12.359 1.00 51.66 84 HIS A C 1
ATOM 649 O O . HIS A 1 84 ? 9.517 -9.767 -11.329 1.00 51.66 84 HIS A O 1
ATOM 655 N N . PRO A 1 85 ? 11.061 -10.554 -12.772 1.00 53.59 85 PRO A N 1
ATOM 656 C CA . PRO A 1 85 ? 12.200 -9.968 -12.084 1.00 53.59 85 PRO A CA 1
ATOM 657 C C . PRO A 1 85 ? 12.254 -8.464 -12.386 1.00 53.59 85 PRO A C 1
ATOM 659 O O . PRO A 1 85 ? 13.237 -7.939 -12.895 1.00 53.59 85 PRO A O 1
ATOM 662 N N . LEU A 1 86 ? 11.178 -7.744 -12.069 1.00 56.41 86 LEU A N 1
ATOM 663 C CA . LEU A 1 86 ? 11.168 -6.289 -12.001 1.00 56.41 86 LEU A CA 1
ATOM 664 C C . LEU A 1 86 ? 11.885 -5.803 -10.729 1.00 56.41 86 LEU A C 1
ATOM 666 O O . LEU A 1 86 ? 12.036 -4.596 -10.545 1.00 56.41 86 LEU A O 1
ATOM 670 N N . HIS A 1 87 ? 12.378 -6.712 -9.874 1.00 59.41 87 HIS A N 1
ATOM 671 C CA . HIS A 1 87 ? 13.078 -6.387 -8.629 1.00 59.41 87 HIS A CA 1
ATOM 672 C C . HIS A 1 87 ? 12.282 -5.331 -7.831 1.00 59.41 87 HIS A C 1
ATOM 674 O O . HIS A 1 87 ? 11.052 -5.283 -7.903 1.00 59.41 87 HIS A O 1
ATOM 680 N N . ASN A 1 88 ? 12.967 -4.434 -7.124 1.00 59.66 88 ASN A N 1
ATOM 681 C CA . ASN A 1 88 ? 12.350 -3.336 -6.381 1.00 59.66 88 ASN A CA 1
ATOM 682 C C . ASN A 1 88 ? 11.445 -2.429 -7.242 1.00 59.66 88 ASN A C 1
ATOM 684 O O . ASN A 1 88 ? 10.575 -1.767 -6.688 1.00 59.66 88 ASN A O 1
ATOM 688 N N . SER A 1 89 ? 11.583 -2.403 -8.579 1.00 65.38 89 SER A N 1
ATOM 689 C CA . SER A 1 89 ? 10.690 -1.596 -9.431 1.00 65.38 89 SER A CA 1
ATOM 690 C C . SER A 1 89 ? 9.259 -2.141 -9.481 1.00 65.38 89 SER A C 1
ATOM 692 O O . SER A 1 89 ? 8.326 -1.364 -9.670 1.00 65.38 89 SER A O 1
ATOM 694 N N . GLY A 1 90 ? 9.061 -3.441 -9.223 1.00 63.62 90 GLY A N 1
ATOM 695 C CA . GLY A 1 90 ? 7.726 -4.025 -9.074 1.00 63.62 90 GLY A CA 1
ATOM 696 C C . GLY A 1 90 ? 6.973 -3.468 -7.861 1.00 63.62 90 GLY A C 1
ATOM 697 O O . GLY A 1 90 ? 5.756 -3.301 -7.920 1.00 63.62 90 GLY A O 1
ATOM 698 N N . LEU A 1 91 ? 7.691 -3.085 -6.798 1.00 65.31 91 LEU A N 1
ATOM 699 C CA . LEU A 1 91 ? 7.098 -2.522 -5.580 1.00 65.31 91 LEU A CA 1
ATOM 700 C C . LEU A 1 91 ? 6.488 -1.135 -5.808 1.00 65.31 91 LEU A C 1
ATOM 702 O O . LEU A 1 91 ? 5.568 -0.759 -5.093 1.00 65.31 91 LEU A O 1
ATOM 706 N N . LEU A 1 92 ? 6.934 -0.409 -6.838 1.00 60.06 92 LEU A N 1
ATOM 707 C CA . LEU A 1 92 ? 6.358 0.891 -7.196 1.00 60.06 92 LEU A CA 1
ATOM 708 C C . LEU A 1 92 ? 4.917 0.769 -7.713 1.00 60.06 92 LEU A C 1
ATOM 710 O O . LEU A 1 92 ? 4.167 1.732 -7.647 1.00 60.06 92 LEU A O 1
ATOM 714 N N . SER A 1 93 ? 4.510 -0.405 -8.211 1.00 63.69 93 SER A N 1
ATOM 715 C CA . SER A 1 93 ? 3.115 -0.646 -8.615 1.00 63.69 93 SER A CA 1
ATOM 716 C C . SER A 1 93 ? 2.165 -0.852 -7.430 1.00 63.69 93 SER A C 1
ATOM 718 O O . SER A 1 93 ? 0.954 -0.737 -7.596 1.00 63.69 93 SER A O 1
ATOM 720 N N . LEU A 1 94 ? 2.715 -1.148 -6.247 1.00 60.47 94 LEU A N 1
ATOM 721 C CA . LEU A 1 94 ? 1.970 -1.297 -4.996 1.00 60.47 94 LEU A CA 1
ATOM 722 C C . LEU A 1 94 ? 1.873 0.019 -4.217 1.00 60.47 94 LEU A C 1
ATOM 724 O O . LEU A 1 94 ? 1.253 0.041 -3.156 1.00 60.47 94 LEU A O 1
ATOM 728 N N . ASP A 1 95 ? 2.505 1.089 -4.704 1.00 61.19 95 ASP A N 1
ATOM 729 C CA . ASP A 1 95 ? 2.459 2.386 -4.046 1.00 61.19 95 ASP A CA 1
ATOM 730 C C . ASP A 1 95 ? 1.009 2.915 -4.062 1.00 61.19 95 ASP A C 1
ATOM 732 O O . ASP A 1 95 ? 0.436 3.102 -5.140 1.00 61.19 95 ASP A O 1
ATOM 736 N N . PRO A 1 96 ? 0.375 3.137 -2.891 1.00 61.12 96 PRO A N 1
ATOM 737 C CA . PRO A 1 96 ? -0.985 3.664 -2.809 1.00 61.12 96 PRO A CA 1
ATOM 738 C C . PRO A 1 96 ? -1.091 5.128 -3.258 1.00 61.12 96 PRO A C 1
ATOM 740 O O . PRO A 1 96 ? -2.201 5.673 -3.278 1.00 61.12 96 PRO A O 1
ATOM 743 N N . VAL A 1 97 ? 0.028 5.784 -3.587 1.00 60.97 97 VAL A N 1
ATOM 744 C CA . VAL A 1 97 ? 0.050 7.122 -4.176 1.00 60.97 97 VAL A CA 1
ATOM 745 C C . VAL A 1 97 ? -0.777 7.123 -5.467 1.00 60.97 97 VAL A C 1
ATOM 747 O O . VAL A 1 97 ? -0.370 6.659 -6.525 1.00 60.97 97 VAL A O 1
ATOM 750 N N . GLN A 1 98 ? -1.984 7.687 -5.359 1.00 59.28 98 GLN A N 1
ATOM 751 C CA . GLN A 1 98 ? -2.891 7.963 -6.481 1.00 59.28 98 GLN A CA 1
ATOM 752 C C . GLN A 1 98 ? -2.299 8.965 -7.473 1.00 59.28 98 GLN A C 1
ATOM 754 O O . GLN A 1 98 ? -2.796 9.108 -8.594 1.00 59.28 98 GLN A O 1
ATOM 759 N N . ASP A 1 99 ? -1.263 9.688 -7.048 1.00 57.12 99 ASP A N 1
ATOM 760 C CA . ASP A 1 99 ? -0.588 10.631 -7.905 1.00 57.12 99 ASP A CA 1
ATOM 761 C C . ASP A 1 99 ? 0.148 9.839 -8.975 1.00 57.12 99 ASP A C 1
ATOM 763 O O . ASP A 1 99 ? 1.165 9.192 -8.726 1.00 57.12 99 ASP A O 1
ATOM 767 N N . LYS A 1 100 ? -0.398 9.893 -10.191 1.00 54.78 100 LYS A N 1
ATOM 768 C CA . LYS A 1 100 ? 0.154 9.315 -11.418 1.00 54.78 100 LYS A CA 1
ATOM 769 C C . LYS A 1 100 ? 1.459 10.007 -11.819 1.00 54.78 100 LYS A C 1
ATOM 771 O O . LYS A 1 100 ? 1.657 10.296 -12.998 1.00 54.78 100 LYS A O 1
ATOM 776 N N . THR A 1 101 ? 2.340 10.297 -10.864 1.00 59.12 101 THR A N 1
ATOM 777 C CA . THR A 1 101 ? 3.728 10.642 -11.111 1.00 59.12 101 THR A CA 1
ATOM 778 C C . THR A 1 101 ? 4.253 9.509 -11.973 1.00 59.12 101 THR A C 1
ATOM 780 O O . THR A 1 101 ? 4.302 8.366 -11.511 1.00 59.12 101 THR A O 1
ATOM 783 N N . PRO A 1 102 ? 4.557 9.757 -13.256 1.00 62.16 102 PRO A N 1
ATOM 784 C CA . PRO A 1 102 ? 4.831 8.698 -14.208 1.00 62.16 102 PRO A CA 1
ATOM 785 C C . PRO A 1 102 ? 6.280 8.232 -14.019 1.00 62.16 102 PRO A C 1
ATOM 787 O O . PRO A 1 102 ? 7.089 8.236 -14.940 1.00 62.16 102 PRO A O 1
ATOM 790 N N . LEU A 1 103 ? 6.617 7.852 -12.787 1.00 68.19 103 LEU A N 1
ATOM 791 C CA . LEU A 1 103 ? 7.955 7.541 -12.321 1.00 68.19 103 LEU A CA 1
ATOM 792 C C . LEU A 1 103 ? 8.533 6.379 -13.121 1.00 68.19 103 LEU A C 1
ATOM 794 O O . LEU A 1 103 ? 9.696 6.416 -13.503 1.00 68.19 103 LEU A O 1
ATOM 798 N N . TYR A 1 104 ? 7.701 5.391 -13.467 1.00 70.69 104 TYR A N 1
ATOM 799 C CA . TYR A 1 104 ? 8.117 4.296 -14.337 1.00 70.69 104 TYR A CA 1
ATOM 800 C C . TYR A 1 104 ? 8.506 4.778 -15.741 1.00 70.69 104 TYR A C 1
ATOM 802 O O . TYR A 1 104 ? 9.560 4.400 -16.250 1.00 70.69 104 TYR A O 1
ATOM 810 N N . SER A 1 105 ? 7.690 5.625 -16.380 1.00 75.50 105 SER A N 1
ATOM 811 C CA . SER A 1 105 ? 8.007 6.100 -17.732 1.00 75.50 105 SER A CA 1
ATOM 812 C C . SER A 1 105 ? 9.225 7.027 -17.724 1.00 75.50 105 SER A C 1
ATOM 814 O O . SER A 1 105 ? 10.056 6.932 -18.626 1.00 75.50 105 SER A O 1
ATOM 816 N N . GLN A 1 106 ? 9.388 7.838 -16.676 1.00 79.00 106 GLN A N 1
ATOM 817 C CA . GLN A 1 106 ? 10.573 8.665 -16.452 1.00 79.00 106 GLN A CA 1
ATOM 818 C C . GLN A 1 106 ? 11.823 7.812 -16.222 1.00 79.00 106 GLN A C 1
ATOM 820 O O . GLN A 1 106 ? 12.853 8.065 -16.843 1.00 79.00 106 GLN A O 1
ATOM 825 N N . LEU A 1 107 ? 11.739 6.763 -15.401 1.00 84.38 107 LEU A N 1
ATOM 826 C CA . LEU A 1 107 ? 12.852 5.846 -15.152 1.00 84.38 107 LEU A CA 1
ATOM 827 C C . LEU A 1 107 ? 13.250 5.101 -16.431 1.00 84.38 107 LEU A C 1
ATOM 829 O O . LEU A 1 107 ? 14.433 4.996 -16.754 1.00 84.38 107 LEU A O 1
ATOM 833 N N . LEU A 1 108 ? 12.266 4.641 -17.207 1.00 85.06 108 LEU A N 1
ATOM 834 C CA . LEU A 1 108 ? 12.500 4.011 -18.502 1.00 85.06 108 LEU A CA 1
ATOM 835 C C . LEU A 1 108 ? 13.151 4.986 -19.495 1.00 85.06 108 LEU A C 1
ATOM 837 O O . LEU A 1 108 ? 14.053 4.599 -20.242 1.00 85.06 108 LEU A O 1
ATOM 841 N N . GLN A 1 109 ? 12.721 6.249 -19.510 1.00 86.75 109 GLN A N 1
ATOM 842 C CA . GLN A 1 109 ? 13.342 7.297 -20.323 1.00 86.75 109 GLN A CA 1
ATOM 843 C C . GLN A 1 109 ? 14.778 7.586 -19.876 1.00 86.75 109 GLN A C 1
ATOM 845 O O . GLN A 1 109 ? 15.663 7.654 -20.729 1.00 86.75 109 GLN A O 1
ATOM 850 N N . ALA A 1 110 ? 15.034 7.678 -18.569 1.00 87.06 110 ALA A N 1
ATOM 851 C CA . ALA A 1 110 ? 16.370 7.868 -18.011 1.00 87.06 110 ALA A CA 1
ATOM 852 C C . ALA A 1 110 ? 17.304 6.707 -18.381 1.00 87.06 110 ALA A C 1
ATOM 854 O O . ALA A 1 110 ? 18.434 6.936 -18.817 1.00 87.06 110 ALA A O 1
ATOM 855 N N . TYR A 1 111 ? 16.816 5.464 -18.306 1.00 91.94 111 TYR A N 1
ATOM 856 C CA . TYR A 1 111 ? 17.565 4.283 -18.734 1.00 91.94 111 TYR A CA 1
ATOM 857 C C . TYR A 1 111 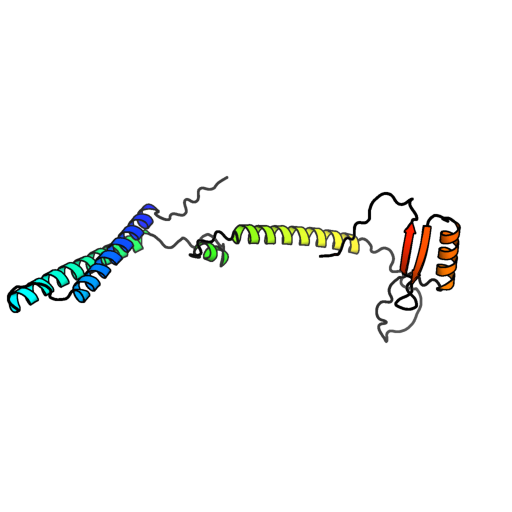? 17.898 4.324 -20.235 1.00 91.94 111 TYR A C 1
ATOM 859 O O . TYR A 1 111 ? 19.054 4.149 -20.626 1.00 91.94 111 TYR A O 1
ATOM 867 N N . LYS A 1 112 ? 16.915 4.634 -21.093 1.00 92.50 112 LYS A N 1
ATOM 868 C CA . LYS A 1 112 ? 17.132 4.789 -22.544 1.00 92.50 112 LYS A CA 1
ATOM 869 C C . LYS A 1 112 ? 18.132 5.902 -22.865 1.00 92.50 112 LYS A C 1
ATOM 871 O O . LYS A 1 112 ? 18.986 5.724 -23.733 1.00 92.50 112 LYS A O 1
ATOM 876 N N . TRP A 1 113 ? 18.031 7.037 -22.175 1.00 93.00 113 TRP A N 1
ATOM 877 C CA . TRP A 1 113 ? 18.946 8.163 -22.340 1.00 93.00 113 TRP A CA 1
ATOM 878 C C . TRP A 1 113 ? 20.373 7.799 -21.914 1.00 93.00 113 TRP A C 1
ATOM 880 O O . TRP A 1 113 ? 21.307 8.060 -22.668 1.00 93.00 113 TRP A O 1
ATOM 890 N N . SER A 1 114 ? 20.536 7.116 -20.777 1.00 93.62 114 SER A N 1
ATOM 891 C CA . SER A 1 114 ? 21.836 6.634 -20.292 1.00 93.62 114 SER A CA 1
ATOM 892 C C . SER A 1 114 ? 22.507 5.686 -21.296 1.00 93.62 114 SER A C 1
ATOM 894 O O . SER A 1 114 ? 23.664 5.894 -21.662 1.00 93.62 114 SER A O 1
ATOM 896 N N . ASN A 1 115 ? 21.759 4.722 -21.848 1.00 94.38 115 ASN A N 1
ATOM 897 C CA . ASN A 1 115 ? 22.269 3.827 -22.894 1.00 94.38 115 ASN A CA 1
ATOM 898 C C . ASN A 1 115 ? 22.708 4.593 -24.151 1.00 94.38 115 ASN A C 1
ATOM 900 O O . ASN A 1 115 ? 23.768 4.319 -24.717 1.00 94.38 115 ASN A O 1
ATOM 904 N N . LYS A 1 116 ? 21.919 5.584 -24.584 1.00 94.69 116 LYS A N 1
ATOM 905 C CA . LYS A 1 116 ? 22.266 6.429 -25.734 1.00 94.69 116 LYS A CA 1
ATOM 906 C C . LYS A 1 116 ? 23.531 7.253 -25.468 1.00 94.69 116 LYS A C 1
ATOM 908 O O . LYS A 1 116 ? 24.395 7.343 -26.339 1.00 94.69 116 LYS A O 1
ATOM 913 N N . LEU A 1 117 ? 23.667 7.818 -24.269 1.00 93.69 117 LEU A N 1
ATOM 914 C CA . LEU A 1 117 ? 24.855 8.562 -23.852 1.00 93.69 117 LEU A CA 1
ATOM 915 C C . LEU A 1 117 ? 26.102 7.672 -23.845 1.00 93.69 117 LEU A C 1
ATOM 917 O O . LEU A 1 117 ? 27.121 8.061 -24.411 1.00 93.69 117 LEU A O 1
ATOM 921 N N . GLN A 1 118 ? 26.020 6.474 -23.262 1.00 95.06 118 GLN A N 1
ATOM 922 C CA . GLN A 1 118 ? 27.125 5.512 -23.251 1.00 95.06 118 GLN A CA 1
ATOM 923 C C . GLN A 1 118 ? 27.552 5.112 -24.665 1.00 95.06 118 GLN A C 1
ATOM 925 O O . GLN A 1 118 ? 28.749 5.056 -24.945 1.00 95.06 118 GLN A O 1
ATOM 930 N N . TYR A 1 119 ? 26.597 4.906 -25.575 1.00 94.88 119 TYR A N 1
ATOM 931 C CA . TYR A 1 119 ? 26.892 4.636 -26.981 1.00 94.88 119 TYR A CA 1
ATOM 932 C C . TYR A 1 119 ? 27.687 5.782 -27.627 1.00 94.88 119 TYR A C 1
ATOM 934 O O . TYR A 1 119 ? 28.749 5.550 -28.205 1.00 94.88 119 TYR A O 1
ATOM 942 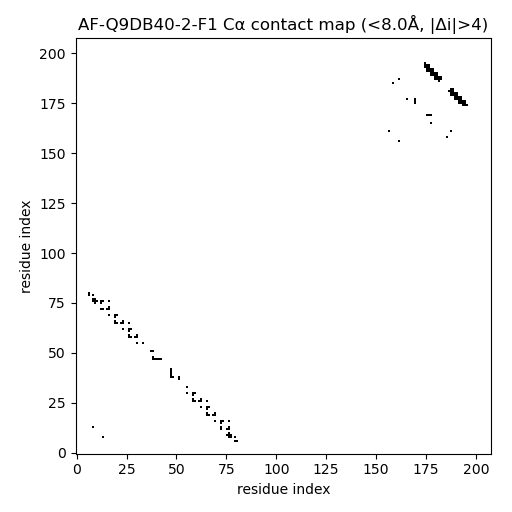N N . HIS A 1 120 ? 27.235 7.033 -27.475 1.00 93.50 120 HIS A N 1
ATOM 943 C CA . HIS A 1 120 ? 27.949 8.196 -28.015 1.00 93.50 120 HIS A CA 1
ATOM 944 C C . HIS A 1 120 ? 29.321 8.412 -27.360 1.00 93.50 120 HIS A C 1
ATOM 946 O O . HIS A 1 120 ? 30.285 8.721 -28.060 1.00 93.50 120 HIS A O 1
ATOM 952 N N . ALA A 1 121 ? 29.436 8.204 -26.047 1.00 94.38 121 ALA A N 1
ATOM 953 C CA . ALA A 1 121 ? 30.707 8.267 -25.331 1.00 94.38 121 ALA A CA 1
ATOM 954 C C . ALA A 1 121 ? 31.689 7.192 -25.827 1.00 94.38 121 ALA A C 1
ATOM 956 O O . ALA A 1 121 ? 32.868 7.485 -26.019 1.00 94.38 121 ALA A O 1
ATOM 957 N N . GLY A 1 122 ? 31.202 5.978 -26.104 1.00 93.38 122 GLY A N 1
ATOM 958 C CA . GLY A 1 122 ? 31.986 4.899 -26.704 1.00 93.38 122 GLY A CA 1
ATOM 959 C C . GLY A 1 122 ? 32.493 5.249 -28.105 1.00 93.38 122 GLY A C 1
ATOM 960 O O . GLY A 1 122 ? 33.675 5.065 -28.387 1.00 93.38 122 GLY A O 1
ATOM 961 N N . LEU A 1 123 ? 31.644 5.829 -28.961 1.00 92.38 123 LEU A N 1
ATOM 962 C CA . LEU A 1 123 ? 32.056 6.303 -30.290 1.00 92.38 123 LEU A CA 1
ATOM 963 C C . LEU A 1 123 ? 33.102 7.421 -30.205 1.00 92.38 123 LEU A C 1
ATOM 965 O O . LEU A 1 123 ? 34.120 7.365 -30.893 1.00 92.38 123 LEU A O 1
ATOM 969 N N . ALA A 1 124 ? 32.875 8.417 -29.345 1.00 87.69 124 ALA A N 1
ATOM 970 C CA . ALA A 1 124 ? 33.813 9.516 -29.134 1.00 87.69 124 ALA A CA 1
ATOM 971 C C . ALA A 1 124 ? 35.156 9.011 -28.588 1.00 87.69 124 ALA A C 1
ATOM 973 O O . ALA A 1 124 ? 36.210 9.424 -29.065 1.00 87.69 124 ALA A O 1
ATOM 974 N N . SER A 1 125 ? 35.123 8.070 -27.640 1.00 88.12 125 SER A N 1
ATOM 975 C CA . SER A 1 125 ? 36.314 7.396 -27.121 1.00 88.12 125 SER A CA 1
ATOM 976 C C . SER A 1 125 ? 37.048 6.625 -28.222 1.00 88.12 125 SER A C 1
ATOM 978 O O . SER A 1 125 ? 38.264 6.758 -28.347 1.00 88.12 125 SER A O 1
ATOM 980 N N . GLY A 1 126 ? 36.322 5.894 -29.072 1.00 87.50 126 GLY A N 1
ATOM 981 C CA . GLY A 1 126 ? 36.882 5.186 -30.222 1.00 87.50 126 GLY A CA 1
ATOM 982 C C . GLY A 1 126 ? 37.565 6.123 -31.219 1.00 87.50 126 GLY A C 1
ATOM 983 O O . GLY A 1 126 ? 38.698 5.863 -31.619 1.00 87.50 126 GLY A O 1
ATOM 984 N N . LEU A 1 127 ? 36.926 7.243 -31.571 1.00 83.12 127 LEU A N 1
ATOM 985 C CA . LEU A 1 127 ? 37.516 8.272 -32.434 1.00 83.12 127 LEU A CA 1
ATOM 986 C C . LEU A 1 127 ? 38.767 8.885 -31.800 1.00 83.12 127 LEU A C 1
ATOM 988 O O . LEU A 1 127 ? 39.801 8.978 -32.459 1.00 83.12 127 LEU A O 1
ATOM 992 N N . LEU A 1 128 ? 38.704 9.240 -30.515 1.00 77.88 128 LEU A N 1
ATOM 993 C CA . LEU A 1 128 ? 39.843 9.786 -29.777 1.00 77.88 128 LEU A CA 1
ATOM 994 C C . LEU A 1 128 ? 41.018 8.796 -29.743 1.00 77.88 128 LEU A C 1
ATOM 996 O O . LEU A 1 128 ? 42.170 9.206 -29.854 1.00 77.88 128 LEU A O 1
ATOM 1000 N N . ASN A 1 129 ? 40.733 7.497 -29.628 1.00 77.50 129 ASN A N 1
ATOM 1001 C CA . ASN A 1 129 ? 41.753 6.452 -29.597 1.00 77.50 129 ASN A CA 1
ATOM 1002 C C . ASN A 1 129 ? 42.323 6.130 -30.993 1.00 77.50 129 ASN A C 1
ATOM 1004 O O . ASN A 1 129 ? 43.493 5.769 -31.110 1.00 77.50 129 ASN A O 1
ATOM 1008 N N . GLN A 1 130 ? 41.532 6.294 -32.061 1.00 71.44 130 GLN A N 1
ATOM 1009 C CA . GLN A 1 130 ? 42.012 6.196 -33.447 1.00 71.44 130 GLN A CA 1
ATOM 1010 C C . GLN A 1 130 ? 42.876 7.390 -33.856 1.00 71.44 130 GLN A C 1
ATOM 1012 O O . GLN A 1 130 ? 43.774 7.240 -34.684 1.00 71.44 130 GLN A O 1
ATOM 1017 N N . GLN A 1 131 ? 42.667 8.558 -33.245 1.00 60.56 131 GLN A N 1
ATOM 1018 C CA . GLN A 1 131 ? 43.565 9.707 -33.354 1.00 60.56 131 GLN A CA 1
ATOM 1019 C C . GLN A 1 131 ? 44.846 9.469 -32.527 1.00 60.56 131 GLN A C 1
ATOM 1021 O O . GLN A 1 131 ? 45.259 10.281 -31.705 1.00 60.56 131 GLN A O 1
ATOM 1026 N N . SER A 1 132 ? 45.536 8.359 -32.798 1.00 55.84 132 SER A N 1
ATOM 1027 C CA . SER A 1 132 ? 46.921 8.111 -32.387 1.00 55.84 132 SER A CA 1
ATOM 1028 C C . SER A 1 132 ? 47.919 8.948 -33.198 1.00 55.84 132 SER A C 1
ATOM 1030 O O . SER A 1 132 ? 49.129 8.737 -33.102 1.00 55.84 132 SER A O 1
ATOM 1032 N N . LEU A 1 133 ? 47.423 9.914 -33.988 1.00 51.81 133 LEU A N 1
ATOM 1033 C CA . LEU A 1 133 ? 48.211 10.854 -34.768 1.00 51.81 133 LEU A CA 1
ATOM 1034 C C . LEU A 1 133 ? 49.137 11.648 -33.843 1.00 51.81 133 LEU A C 1
ATOM 1036 O O . LEU A 1 133 ? 48.816 12.718 -33.339 1.00 51.81 133 LEU A O 1
ATOM 1040 N N . LYS A 1 134 ? 50.344 11.106 -33.691 1.00 45.72 134 LYS A N 1
ATOM 1041 C CA . LYS A 1 134 ? 51.573 11.861 -33.497 1.00 45.72 134 LYS A CA 1
ATOM 1042 C C . LYS A 1 134 ? 51.551 12.738 -32.248 1.00 45.72 134 LYS A C 1
ATOM 1044 O O . LYS A 1 134 ? 51.788 13.941 -32.297 1.00 45.72 134 LYS A O 1
ATOM 1049 N N . ARG A 1 135 ? 51.467 12.080 -31.089 1.00 50.84 135 ARG A N 1
ATOM 1050 C CA . ARG A 1 135 ? 52.332 12.476 -29.971 1.00 50.84 135 ARG A CA 1
ATOM 1051 C C . ARG A 1 135 ? 53.769 12.330 -30.474 1.00 50.84 135 ARG A C 1
ATOM 1053 O O . ARG A 1 135 ? 54.344 11.250 -30.388 1.00 50.84 135 ARG A O 1
ATOM 1060 N N . SER A 1 136 ? 54.320 13.370 -31.091 1.00 48.66 136 SER A N 1
ATOM 1061 C CA . SER A 1 136 ? 55.746 13.454 -31.380 1.00 48.66 136 SER A CA 1
ATOM 1062 C C . SER A 1 136 ? 56.481 13.463 -30.039 1.00 48.66 136 SER A C 1
ATOM 1064 O O . SER A 1 136 ? 56.749 14.515 -29.471 1.00 48.66 136 SER A O 1
ATOM 1066 N N . ALA A 1 137 ? 56.761 12.283 -29.491 1.00 44.03 137 ALA A N 1
ATOM 1067 C CA . ALA A 1 137 ? 57.908 12.112 -28.621 1.00 44.03 137 ALA A CA 1
ATOM 1068 C C . ALA A 1 137 ? 59.115 12.299 -29.550 1.00 44.03 137 ALA A C 1
ATOM 1070 O O . ALA A 1 137 ? 59.435 11.436 -30.359 1.00 44.03 137 ALA A O 1
ATOM 1071 N N . ASN A 1 138 ? 59.630 13.522 -29.651 1.00 43.56 138 ASN A N 1
ATOM 1072 C CA . ASN A 1 138 ? 60.818 13.906 -28.908 1.00 43.56 138 ASN A CA 1
ATOM 1073 C C . ASN A 1 138 ? 61.779 12.719 -28.800 1.00 43.56 138 ASN A C 1
ATOM 1075 O O . ASN A 1 138 ? 61.969 12.125 -27.740 1.00 43.56 138 ASN A O 1
ATOM 1079 N N . GLN A 1 139 ? 62.405 12.398 -29.934 1.00 38.00 139 GLN A N 1
ATOM 1080 C CA . GLN A 1 139 ? 63.819 12.066 -29.900 1.00 38.00 139 GLN A CA 1
ATOM 1081 C C . GLN A 1 139 ? 64.517 13.212 -29.166 1.00 38.00 139 GLN A C 1
ATOM 1083 O O . GLN A 1 139 ? 64.656 14.295 -29.718 1.00 38.00 139 GLN A O 1
ATOM 1088 N N . MET A 1 140 ? 64.824 13.008 -27.891 1.00 38.16 140 MET A N 1
ATOM 1089 C CA . MET A 1 140 ? 66.012 13.499 -27.192 1.00 38.16 140 MET A CA 1
ATOM 1090 C C . MET A 1 140 ? 65.769 13.356 -25.695 1.00 38.16 140 MET A C 1
ATOM 1092 O O . MET A 1 140 ? 65.013 14.107 -25.095 1.00 38.16 140 MET A O 1
ATOM 1096 N N . GLY A 1 141 ? 66.423 12.339 -25.137 1.00 39.88 141 GLY A N 1
ATOM 1097 C CA . GLY A 1 141 ? 67.303 12.488 -23.986 1.00 39.88 141 GLY A CA 1
ATOM 1098 C C . GLY A 1 141 ? 66.740 13.041 -22.673 1.00 39.88 141 GLY A C 1
ATOM 1099 O O . GLY A 1 141 ? 66.283 14.167 -22.573 1.00 39.88 141 GLY A O 1
ATOM 1100 N N . VAL A 1 142 ? 67.017 12.247 -21.640 1.00 41.09 142 VAL A N 1
ATOM 1101 C CA . VAL A 1 142 ? 67.292 12.610 -20.242 1.00 41.09 142 VAL A CA 1
ATOM 1102 C C . VAL A 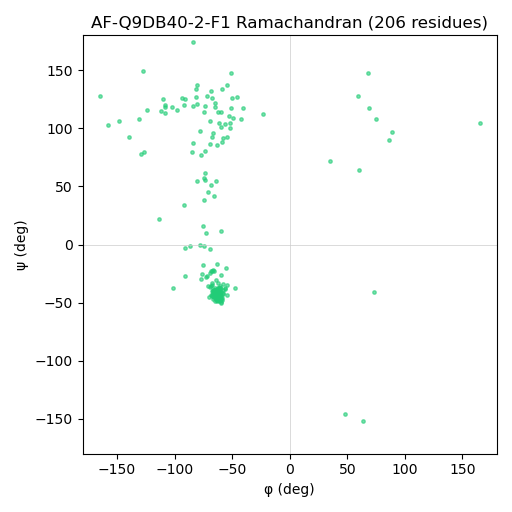1 142 ? 66.122 12.736 -19.252 1.00 41.09 142 VAL A C 1
ATOM 1104 O O . VAL A 1 142 ? 65.537 13.779 -19.002 1.00 41.09 142 VAL A O 1
ATOM 1107 N N . SER A 1 143 ? 65.963 11.610 -18.550 1.00 39.78 143 SER A N 1
ATOM 1108 C CA . SER A 1 143 ? 65.826 11.481 -17.097 1.00 39.78 143 SER A CA 1
ATOM 1109 C C . SER A 1 143 ? 64.501 11.869 -16.436 1.00 39.78 143 SER A C 1
ATOM 1111 O O . SER A 1 143 ? 64.152 13.024 -16.208 1.00 39.78 143 SER A O 1
ATOM 1113 N N . ALA A 1 144 ? 63.810 10.812 -16.014 1.00 39.12 144 ALA A N 1
ATOM 1114 C CA . ALA A 1 144 ? 62.646 10.812 -15.155 1.00 39.12 144 ALA A CA 1
ATOM 1115 C C . ALA A 1 144 ? 62.936 11.439 -13.780 1.00 39.12 144 ALA A C 1
ATOM 1117 O O . ALA A 1 144 ? 63.437 10.776 -12.874 1.00 39.12 144 ALA A O 1
ATOM 1118 N N . LYS A 1 145 ? 62.537 12.695 -13.580 1.00 36.75 145 LYS A N 1
ATOM 1119 C CA . LYS A 1 145 ? 62.087 13.204 -12.276 1.00 36.75 145 LYS A CA 1
ATOM 1120 C C . LYS A 1 145 ? 61.369 14.533 -12.485 1.00 36.75 145 LYS A C 1
ATOM 1122 O O . LYS A 1 145 ? 61.938 15.457 -13.044 1.00 36.75 145 LYS A O 1
ATOM 1127 N N . ARG A 1 146 ? 60.153 14.620 -11.934 1.00 39.53 146 ARG A N 1
ATOM 1128 C CA . ARG A 1 146 ? 59.217 15.766 -11.928 1.00 39.53 146 ARG A CA 1
ATOM 1129 C C . ARG A 1 146 ? 58.309 15.834 -13.155 1.00 39.53 146 ARG A C 1
ATOM 1131 O O . ARG A 1 146 ? 58.615 16.482 -14.140 1.00 39.53 146 ARG A O 1
ATOM 1138 N N . ARG A 1 147 ? 57.148 15.178 -13.028 1.00 35.47 147 ARG A N 1
ATOM 1139 C CA . ARG A 1 147 ? 55.961 15.350 -13.882 1.00 35.47 147 ARG A CA 1
ATOM 1140 C C . ARG A 1 147 ? 55.634 16.850 -14.016 1.00 35.47 147 ARG A C 1
ATOM 1142 O O . ARG A 1 147 ? 55.151 17.417 -13.034 1.00 35.47 147 ARG A O 1
ATOM 1149 N N . PRO A 1 148 ? 55.836 17.504 -15.172 1.00 42.16 148 PRO A N 1
ATOM 1150 C CA . PRO A 1 148 ? 55.291 18.829 -15.396 1.00 42.16 148 PRO A CA 1
ATOM 1151 C C . PRO A 1 148 ? 53.826 18.643 -15.782 1.00 42.16 148 PRO A C 1
ATOM 1153 O O . PRO A 1 148 ? 53.489 17.920 -16.721 1.00 42.16 148 PRO A O 1
ATOM 1156 N N . LYS A 1 149 ? 52.955 19.249 -14.981 1.00 44.97 149 LYS A N 1
ATOM 1157 C CA . LYS A 1 149 ? 51.511 19.356 -15.197 1.00 44.97 149 LYS A CA 1
ATOM 1158 C C . LYS A 1 149 ? 51.269 19.777 -16.653 1.00 44.97 149 LYS A C 1
ATOM 1160 O O . LYS A 1 149 ? 51.893 20.733 -17.101 1.00 44.97 149 LYS A O 1
ATOM 1165 N N . ALA A 1 150 ? 50.435 19.013 -17.366 1.00 47.19 150 ALA A N 1
ATOM 1166 C CA . ALA A 1 150 ? 50.187 19.133 -18.801 1.00 47.19 150 ALA A CA 1
ATOM 1167 C C . ALA A 1 150 ? 50.058 20.603 -19.222 1.00 47.19 150 ALA A C 1
ATOM 1169 O O . ALA A 1 150 ? 49.086 21.270 -18.872 1.00 47.19 150 ALA A O 1
ATOM 1170 N N . GLN A 1 151 ? 51.074 21.110 -19.917 1.00 42.31 151 GLN A N 1
ATOM 1171 C CA . GLN A 1 151 ? 51.066 22.476 -20.410 1.00 42.31 151 GLN A CA 1
ATOM 1172 C C . GLN A 1 151 ? 50.089 22.509 -21.597 1.00 42.31 151 GLN A C 1
ATOM 1174 O O . GLN A 1 151 ? 50.279 21.733 -22.538 1.00 42.31 151 GLN A O 1
ATOM 1179 N N . PRO A 1 152 ? 49.005 23.302 -21.541 1.00 47.91 152 PRO A N 1
ATOM 1180 C CA . PRO A 1 152 ? 48.025 23.348 -22.616 1.00 47.91 152 PRO A CA 1
ATOM 1181 C C . PRO A 1 152 ? 48.707 23.768 -23.920 1.00 47.91 152 PRO A C 1
ATOM 1183 O O . PRO A 1 152 ? 49.488 24.717 -23.946 1.00 47.91 152 PRO A O 1
ATOM 1186 N N . THR A 1 153 ? 48.403 23.038 -24.994 1.00 51.88 153 THR A N 1
ATOM 1187 C CA . THR A 1 153 ? 48.862 23.248 -26.377 1.00 51.88 153 THR A CA 1
ATOM 1188 C C . THR A 1 153 ? 48.222 24.482 -27.013 1.00 51.88 153 THR A C 1
ATOM 1190 O O . THR A 1 153 ? 47.747 24.448 -28.146 1.00 51.88 153 THR A O 1
ATOM 1193 N N . THR A 1 154 ? 48.179 25.589 -26.283 1.00 52.34 154 THR A N 1
ATOM 1194 C CA . THR A 1 154 ? 47.928 26.898 -26.868 1.00 52.34 154 THR A CA 1
ATOM 1195 C C . THR A 1 154 ? 49.191 27.267 -27.633 1.00 52.34 154 THR A C 1
ATOM 1197 O O . THR A 1 154 ? 50.287 27.180 -27.082 1.00 52.34 154 THR A O 1
ATOM 1200 N N . LEU A 1 155 ? 49.064 27.635 -28.908 1.00 56.94 155 LEU A N 1
ATOM 1201 C CA . LEU A 1 155 ? 50.157 28.232 -29.673 1.00 56.94 155 LEU A CA 1
ATOM 1202 C C . LEU A 1 155 ? 50.710 29.406 -28.850 1.00 56.94 155 LEU A C 1
ATOM 1204 O O . LEU A 1 155 ? 50.052 30.438 -28.728 1.00 56.94 155 LEU A O 1
ATOM 1208 N N . VAL A 1 156 ? 51.874 29.230 -28.218 1.00 59.09 156 VAL A N 1
ATOM 1209 C CA . VAL A 1 156 ? 52.514 30.281 -27.419 1.00 59.09 156 VAL A CA 1
ATOM 1210 C C . VAL A 1 156 ? 53.154 31.254 -28.401 1.00 59.09 156 VAL A C 1
ATOM 1212 O O . VAL A 1 156 ? 54.353 31.206 -28.660 1.00 59.09 156 VAL A O 1
ATOM 1215 N N . LEU A 1 157 ? 52.331 32.103 -29.012 1.00 67.56 157 LEU A N 1
ATOM 1216 C CA . LEU A 1 157 ? 52.827 33.264 -29.732 1.00 67.56 157 LEU A CA 1
ATOM 1217 C C . LEU A 1 157 ? 53.121 34.370 -28.712 1.00 67.56 157 LEU A C 1
ATOM 1219 O O . LEU A 1 157 ? 52.316 34.589 -27.801 1.00 67.56 157 LEU A O 1
ATOM 1223 N N . PRO A 1 158 ? 54.250 35.086 -28.851 1.00 72.12 158 PRO A N 1
ATOM 1224 C CA . PRO A 1 158 ? 54.506 36.268 -28.045 1.00 72.12 158 PRO A CA 1
ATOM 1225 C C . PRO A 1 158 ? 53.334 37.260 -28.177 1.00 72.12 158 PRO A C 1
ATOM 1227 O O . PRO A 1 158 ? 52.866 37.470 -29.299 1.00 72.12 158 PRO A O 1
ATOM 1230 N N . PRO A 1 159 ? 52.866 37.889 -27.080 1.00 73.69 159 PRO A N 1
ATOM 1231 C CA . PRO A 1 159 ? 51.717 38.800 -27.089 1.00 73.69 159 PRO A CA 1
ATOM 1232 C C . PRO A 1 159 ? 51.752 39.849 -28.205 1.00 73.69 159 PRO A C 1
ATOM 1234 O O . PRO A 1 159 ? 50.728 40.072 -28.842 1.00 73.69 159 PRO A O 1
ATOM 1237 N N . GLN A 1 160 ? 52.944 40.371 -28.511 1.00 80.75 160 GLN A N 1
ATOM 1238 C CA . GLN A 1 160 ? 53.196 41.333 -29.588 1.00 80.75 160 GLN A CA 1
ATOM 1239 C C . GLN A 1 160 ? 52.748 40.851 -30.980 1.00 80.75 160 GLN A C 1
ATOM 1241 O O . GLN A 1 160 ? 52.199 41.629 -31.748 1.00 80.75 160 GLN A O 1
ATOM 1246 N N . TYR A 1 161 ? 52.901 39.559 -31.299 1.00 80.56 161 TYR A N 1
ATOM 1247 C CA . TYR A 1 161 ? 52.437 39.012 -32.579 1.00 80.56 161 TYR A CA 1
ATOM 1248 C C . TYR A 1 161 ? 50.911 38.989 -32.655 1.00 80.56 161 TYR A C 1
ATOM 1250 O O . TYR A 1 161 ? 50.337 39.220 -33.717 1.00 80.56 161 TYR A O 1
ATOM 1258 N N . VAL A 1 162 ? 50.253 38.700 -31.530 1.00 81.50 162 VAL A N 1
ATOM 1259 C CA . VAL A 1 162 ? 48.791 38.709 -31.439 1.00 81.50 162 VAL A CA 1
ATOM 1260 C C . VAL A 1 162 ? 48.279 40.143 -31.586 1.00 81.50 162 VAL A C 1
ATOM 1262 O O . VAL A 1 162 ? 47.361 40.374 -32.368 1.00 81.50 162 VAL A O 1
ATOM 1265 N N . ASP A 1 163 ? 48.926 41.107 -30.930 1.00 83.81 163 ASP A N 1
ATOM 1266 C CA . ASP A 1 163 ? 48.574 42.530 -31.018 1.00 83.81 163 ASP A CA 1
ATOM 1267 C C . ASP A 1 163 ? 48.769 43.090 -32.440 1.00 83.81 163 ASP A C 1
ATOM 1269 O O . ASP A 1 163 ? 47.911 43.821 -32.938 1.00 83.81 163 ASP A O 1
ATOM 1273 N N . ASP A 1 164 ? 49.830 42.686 -33.144 1.00 87.06 164 ASP A N 1
ATOM 1274 C CA . ASP A 1 164 ? 50.080 43.065 -34.542 1.00 87.06 164 ASP A CA 1
ATOM 1275 C C . ASP A 1 164 ? 49.027 42.513 -35.513 1.00 87.06 164 ASP A C 1
ATOM 1277 O O . ASP A 1 164 ? 48.669 43.158 -36.505 1.00 87.06 164 ASP A O 1
ATOM 1281 N N . VAL A 1 165 ? 48.550 41.289 -35.277 1.00 85.50 165 VAL A N 1
ATOM 1282 C CA . VAL A 1 165 ? 47.478 40.684 -36.081 1.00 85.50 165 VAL A CA 1
ATOM 1283 C C . VAL A 1 165 ? 46.156 41.390 -35.803 1.00 85.50 165 VAL A C 1
ATOM 1285 O O . VAL A 1 165 ? 45.466 41.762 -36.749 1.00 85.50 165 VAL A O 1
ATOM 1288 N N . ILE A 1 166 ? 45.832 41.644 -34.534 1.00 83.88 166 ILE A N 1
ATOM 1289 C CA . ILE A 1 166 ? 44.607 42.354 -34.142 1.00 83.88 166 ILE A CA 1
ATOM 1290 C C . ILE A 1 166 ? 44.597 43.767 -34.731 1.00 83.88 166 ILE A C 1
ATOM 1292 O O . ILE A 1 166 ? 43.611 44.158 -35.347 1.00 83.88 166 ILE A O 1
ATOM 1296 N N . SER A 1 167 ? 45.716 44.491 -34.643 1.00 84.88 167 SER A N 1
ATOM 1297 C CA . SER A 1 167 ? 45.857 45.839 -35.210 1.00 84.88 167 SER A CA 1
ATOM 1298 C C . SER A 1 167 ? 45.708 45.858 -36.734 1.00 84.88 167 SER A C 1
ATOM 1300 O O . SER A 1 167 ? 45.212 46.829 -37.303 1.00 84.88 167 SER A O 1
ATOM 1302 N N . ARG A 1 168 ? 46.134 44.790 -37.423 1.00 86.69 168 ARG A N 1
ATOM 1303 C CA . ARG A 1 168 ? 45.891 44.628 -38.864 1.00 86.69 168 ARG A CA 1
ATOM 1304 C C . ARG A 1 168 ? 44.415 44.411 -39.170 1.00 86.69 168 ARG A C 1
ATOM 1306 O O . ARG A 1 168 ? 43.918 45.018 -40.111 1.00 86.69 168 ARG A O 1
ATOM 1313 N N . ILE A 1 169 ? 43.730 43.580 -38.387 1.00 84.94 169 ILE A N 1
ATOM 1314 C CA . ILE A 1 169 ? 42.302 43.294 -38.578 1.00 84.94 169 ILE A CA 1
ATOM 1315 C C . ILE A 1 169 ? 41.463 44.553 -38.318 1.00 84.94 169 ILE A C 1
ATOM 1317 O O . ILE A 1 169 ? 40.621 44.885 -39.145 1.00 84.94 169 ILE A O 1
ATOM 1321 N N . ASP A 1 170 ? 41.739 45.288 -37.241 1.00 81.38 170 ASP A N 1
ATOM 1322 C CA . ASP A 1 170 ? 41.035 46.531 -36.881 1.00 81.38 170 ASP A CA 1
ATOM 1323 C C . ASP A 1 170 ? 41.130 47.587 -38.001 1.00 81.38 170 ASP A C 1
ATOM 1325 O O . ASP A 1 170 ? 40.150 48.221 -38.376 1.00 81.38 170 ASP A O 1
ATOM 1329 N N . ARG A 1 171 ? 42.296 47.691 -38.655 1.00 83.25 171 ARG A N 1
ATOM 1330 C CA . ARG A 1 171 ? 42.487 48.577 -39.819 1.00 83.25 171 ARG A CA 1
ATOM 1331 C C . ARG A 1 171 ? 41.800 48.092 -41.095 1.00 83.25 171 ARG A C 1
ATOM 1333 O O . ARG A 1 171 ? 41.497 48.913 -41.957 1.00 83.25 171 ARG A O 1
ATOM 1340 N N . MET A 1 172 ? 41.616 46.782 -41.261 1.00 83.69 172 MET A N 1
ATOM 1341 C CA . MET A 1 172 ? 40.974 46.209 -42.450 1.00 83.69 172 MET A CA 1
ATOM 1342 C C . MET A 1 172 ? 39.454 46.377 -42.440 1.00 83.69 172 MET A C 1
ATOM 1344 O O . MET A 1 172 ? 38.851 46.393 -43.512 1.00 83.69 172 MET A O 1
ATOM 1348 N N . PHE A 1 173 ? 38.841 46.512 -41.262 1.00 79.75 173 PHE A N 1
ATOM 1349 C CA . PHE A 1 173 ? 37.391 46.598 -41.106 1.00 79.75 173 PHE A CA 1
ATOM 1350 C C . PHE A 1 173 ? 36.998 47.844 -40.298 1.00 79.75 173 PHE A C 1
ATOM 1352 O O . PHE A 1 173 ? 36.677 47.723 -39.123 1.00 79.75 173 PH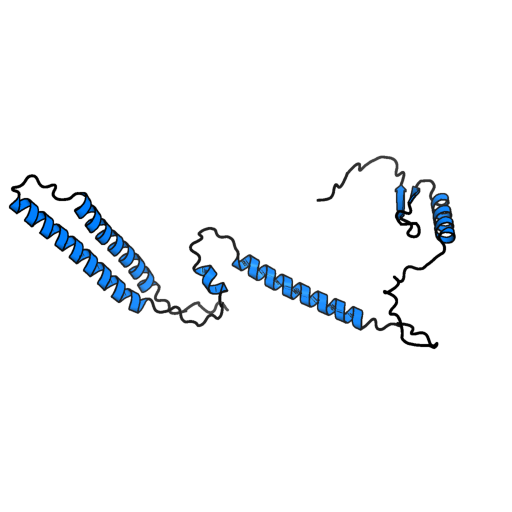E A O 1
ATOM 1359 N N . PRO A 1 174 ? 36.959 49.041 -40.917 1.00 75.19 174 PRO A N 1
ATOM 1360 C CA . PRO A 1 174 ? 36.626 50.289 -40.218 1.00 75.19 174 PRO A CA 1
ATOM 1361 C C . PRO A 1 174 ? 35.233 50.292 -39.567 1.00 75.19 174 PRO A C 1
ATOM 1363 O O . PRO A 1 174 ? 35.006 50.990 -38.585 1.00 75.19 174 PRO A O 1
ATOM 1366 N N . GLU A 1 175 ? 34.304 49.493 -40.103 1.00 78.62 175 GLU A N 1
ATOM 1367 C CA . GLU A 1 175 ? 32.937 49.320 -39.583 1.00 78.62 175 GLU A CA 1
ATOM 1368 C C . GLU A 1 175 ? 32.866 48.394 -38.352 1.00 78.62 175 GLU A C 1
ATOM 1370 O O . GLU A 1 175 ? 31.788 48.129 -37.816 1.00 78.62 175 GLU A O 1
ATOM 1375 N N . MET A 1 176 ? 34.002 47.854 -37.912 1.00 77.25 176 MET A N 1
ATOM 1376 C CA . MET A 1 176 ? 34.119 46.895 -36.823 1.00 77.25 176 MET A CA 1
ATOM 1377 C C . MET A 1 176 ? 35.086 47.447 -35.778 1.00 77.25 176 MET A C 1
ATOM 1379 O O . MET A 1 176 ? 36.269 47.597 -36.047 1.00 77.25 176 MET A O 1
ATOM 1383 N N . SER A 1 177 ? 34.600 47.728 -34.571 1.00 77.31 177 SER A N 1
ATOM 1384 C CA . SER A 1 177 ? 35.451 48.097 -33.442 1.00 77.31 177 SER A CA 1
ATOM 1385 C C . SER A 1 177 ? 35.859 46.854 -32.652 1.00 77.31 177 SER A C 1
ATOM 1387 O O . SER A 1 177 ? 35.028 46.049 -32.218 1.00 77.31 177 SER A O 1
ATOM 1389 N N . ILE A 1 178 ? 37.169 46.672 -32.477 1.00 82.44 178 ILE A N 1
ATOM 1390 C CA . ILE A 1 178 ? 37.743 45.515 -31.785 1.00 82.44 178 ILE A CA 1
ATOM 1391 C C . ILE A 1 178 ? 38.303 45.951 -30.429 1.00 82.44 178 ILE A C 1
ATOM 1393 O O . ILE A 1 178 ? 39.305 46.656 -30.337 1.00 82.44 178 ILE A O 1
ATOM 1397 N N . HIS A 1 179 ? 37.690 45.482 -29.346 1.00 80.25 179 HIS A N 1
ATOM 1398 C CA . HIS A 1 179 ? 38.174 45.681 -27.984 1.00 80.25 179 HIS A CA 1
ATOM 1399 C C . HIS A 1 179 ? 38.956 44.456 -27.503 1.00 80.25 179 HIS A C 1
ATOM 1401 O O . HIS A 1 179 ? 38.411 43.364 -27.333 1.00 80.25 179 HIS A O 1
ATOM 1407 N N . LEU A 1 180 ? 40.248 44.649 -27.247 1.00 81.81 180 LEU A N 1
ATOM 1408 C CA . LEU A 1 180 ? 41.138 43.636 -26.690 1.00 81.81 180 LEU A CA 1
ATOM 1409 C C . LEU A 1 180 ? 41.213 43.768 -25.162 1.00 81.81 180 LEU A C 1
ATOM 1411 O O . LEU A 1 180 ? 41.570 44.822 -24.641 1.00 81.81 180 LEU A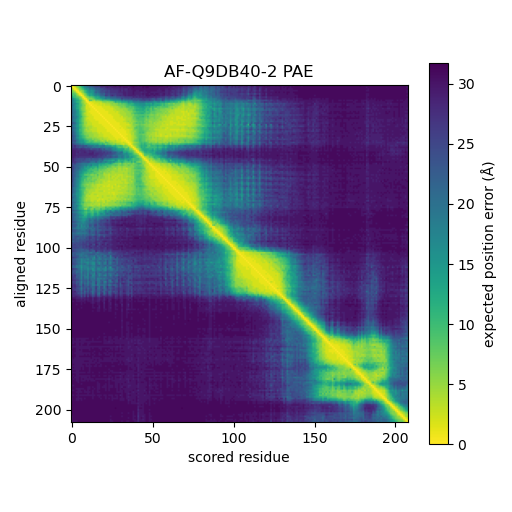 O 1
ATOM 1415 N N . SER A 1 181 ? 40.947 42.680 -24.439 1.00 80.25 181 SER A N 1
ATOM 1416 C CA . SER A 1 181 ? 41.178 42.584 -22.993 1.00 80.25 181 SER A CA 1
ATOM 1417 C C . SER A 1 181 ? 42.018 41.352 -22.643 1.00 80.25 181 SER A C 1
ATOM 1419 O O . SER A 1 181 ? 41.983 40.336 -23.336 1.00 80.25 181 SER A O 1
ATOM 1421 N N . ARG A 1 182 ? 42.823 41.438 -21.574 1.00 77.69 182 ARG A N 1
ATOM 1422 C CA . ARG A 1 182 ? 43.718 40.355 -21.122 1.00 77.69 182 ARG A CA 1
ATOM 1423 C C . ARG A 1 182 ? 43.524 40.076 -19.626 1.00 77.69 182 ARG A C 1
ATOM 1425 O O . ARG A 1 182 ? 44.368 40.480 -18.828 1.00 77.69 182 ARG A O 1
ATOM 1432 N N . PRO A 1 183 ? 42.452 39.365 -19.226 1.00 73.06 183 PRO A N 1
ATOM 1433 C CA . PRO A 1 183 ? 42.140 39.137 -17.811 1.00 73.06 183 PRO A CA 1
ATOM 1434 C C . PRO A 1 183 ? 43.275 38.438 -17.046 1.00 73.06 183 PRO A C 1
ATOM 1436 O O . PRO A 1 183 ? 43.525 38.741 -15.887 1.00 73.06 183 PRO A O 1
ATOM 1439 N N . ASN A 1 184 ? 44.000 37.540 -17.725 1.00 69.25 184 ASN A N 1
ATOM 1440 C CA . ASN A 1 184 ? 45.063 36.719 -17.137 1.00 69.25 184 ASN A CA 1
ATOM 1441 C C . ASN A 1 184 ? 46.463 37.065 -17.691 1.00 69.25 184 ASN A C 1
ATOM 1443 O O . ASN A 1 184 ? 47.356 36.216 -17.695 1.00 69.25 184 ASN A O 1
ATOM 1447 N N . GLY A 1 185 ? 46.652 38.274 -18.238 1.00 65.38 185 GLY A N 1
ATOM 1448 C CA . GLY A 1 185 ? 47.931 38.794 -18.752 1.00 65.38 185 GLY A CA 1
ATOM 1449 C C . GLY A 1 185 ? 48.420 38.198 -20.084 1.00 65.38 185 GLY A C 1
ATOM 1450 O O . GLY A 1 185 ? 48.886 38.931 -20.951 1.00 65.38 185 GLY A O 1
ATOM 1451 N N . THR A 1 186 ? 48.278 36.887 -20.299 1.00 65.44 186 THR A N 1
ATOM 1452 C CA . THR A 1 186 ? 48.754 36.200 -21.519 1.00 65.44 186 THR A CA 1
ATOM 1453 C C . THR A 1 186 ? 47.646 35.897 -22.523 1.00 65.44 186 THR A C 1
ATOM 1455 O O . THR A 1 186 ? 47.865 36.014 -23.726 1.00 65.44 186 THR A O 1
ATOM 1458 N N . SER A 1 187 ? 46.450 35.539 -22.049 1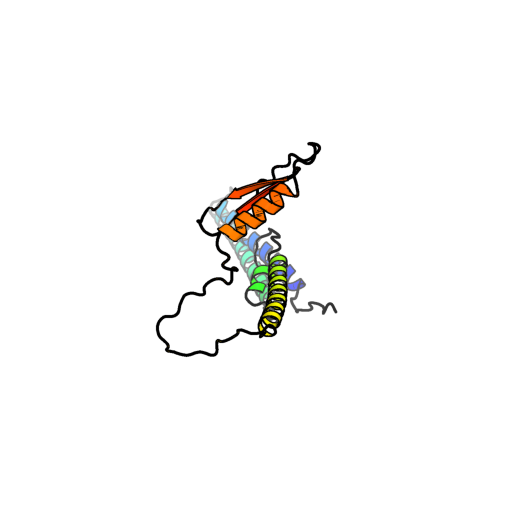.00 68.19 187 SER A N 1
ATOM 1459 C CA . SER A 1 187 ? 45.314 35.179 -22.907 1.00 68.19 187 SER A CA 1
ATOM 1460 C C . SER A 1 187 ? 44.566 36.426 -23.376 1.00 68.19 187 SER A C 1
ATOM 1462 O O . SER A 1 187 ? 44.057 37.184 -22.551 1.00 68.19 187 SER A O 1
ATOM 1464 N N . ALA A 1 188 ? 44.518 36.631 -24.692 1.00 73.31 188 ALA A N 1
ATOM 1465 C CA . ALA A 1 188 ? 43.769 37.703 -25.335 1.00 73.31 188 ALA A CA 1
ATOM 1466 C C . ALA A 1 188 ? 42.290 37.315 -25.477 1.00 73.31 188 ALA A C 1
ATOM 1468 O O . ALA A 1 188 ? 41.972 36.265 -26.033 1.00 73.31 188 ALA A O 1
ATOM 1469 N N . MET A 1 189 ? 41.397 38.171 -24.992 1.00 76.62 189 MET A N 1
ATOM 1470 C CA . MET A 1 189 ? 39.957 38.100 -25.209 1.00 76.62 189 MET A CA 1
ATOM 1471 C C . MET A 1 189 ? 39.551 39.261 -26.118 1.00 76.62 189 MET A C 1
ATOM 1473 O O . MET A 1 189 ? 39.857 40.418 -25.830 1.00 76.62 189 MET A O 1
ATOM 1477 N N . LEU A 1 190 ? 38.885 38.937 -27.223 1.00 81.31 190 LEU A N 1
ATOM 1478 C CA . LEU A 1 190 ? 38.479 39.883 -28.258 1.00 81.31 190 LEU A CA 1
ATOM 1479 C C . LEU A 1 190 ? 36.967 40.085 -28.196 1.00 81.31 190 LEU A C 1
ATOM 1481 O O . LEU A 1 190 ? 36.211 39.130 -28.370 1.00 81.31 190 LEU A O 1
ATOM 1485 N N . LEU A 1 191 ? 36.538 41.321 -27.961 1.00 81.12 191 LEU A N 1
ATOM 1486 C CA . LEU A 1 191 ? 35.159 41.754 -28.133 1.00 81.12 191 LEU A CA 1
ATOM 1487 C C . LEU A 1 191 ? 35.072 42.528 -29.446 1.00 81.12 191 LEU A C 1
ATOM 1489 O O . LEU A 1 191 ? 35.719 43.554 -29.616 1.00 81.12 191 LEU A O 1
ATOM 1493 N N . ILE A 1 192 ? 34.275 42.011 -30.369 1.00 82.62 192 ILE A N 1
ATOM 1494 C CA . ILE A 1 192 ? 34.098 42.568 -31.703 1.00 82.62 192 ILE A CA 1
ATOM 1495 C C . ILE A 1 192 ? 32.709 43.197 -31.760 1.00 82.62 192 ILE A C 1
ATOM 1497 O O . ILE A 1 192 ? 31.710 42.497 -31.592 1.00 82.62 192 ILE A O 1
ATOM 1501 N N . LEU A 1 193 ? 32.647 44.504 -31.987 1.00 78.31 193 LEU A N 1
ATOM 1502 C CA . LEU A 1 193 ? 31.413 45.258 -32.162 1.00 78.31 193 LEU A CA 1
ATOM 1503 C C . LEU A 1 193 ? 31.344 45.717 -33.614 1.00 78.31 193 LEU A C 1
ATOM 1505 O O . LEU A 1 193 ? 32.172 46.487 -34.081 1.00 78.31 193 LEU A O 1
ATOM 1509 N N . ILE A 1 194 ? 30.363 45.220 -34.351 1.00 78.62 194 ILE A N 1
ATOM 1510 C CA . ILE A 1 194 ? 30.131 45.654 -35.725 1.00 78.62 194 ILE A CA 1
ATOM 1511 C C . ILE A 1 194 ? 29.139 46.807 -35.639 1.00 78.62 194 ILE A C 1
ATOM 1513 O O . ILE A 1 194 ? 28.016 46.611 -35.167 1.00 78.62 194 ILE A O 1
ATOM 1517 N N . ASN A 1 195 ? 29.531 47.991 -36.108 1.00 61.41 195 ASN A N 1
ATOM 1518 C CA . ASN A 1 195 ? 28.618 49.108 -36.330 1.00 61.41 195 ASN A CA 1
ATOM 1519 C C . ASN A 1 195 ? 27.769 48.807 -37.572 1.00 61.41 195 ASN A C 1
ATOM 1521 O O . ASN A 1 195 ? 27.792 49.519 -38.569 1.00 61.41 195 ASN A O 1
ATOM 1525 N N . SER A 1 196 ? 26.993 47.725 -37.524 1.00 54.53 196 SER A N 1
ATOM 1526 C CA . SER A 1 196 ? 25.858 47.586 -38.420 1.00 54.53 196 SER A CA 1
ATOM 1527 C C . SER A 1 196 ? 24.933 48.735 -38.064 1.00 54.53 196 SER A C 1
ATOM 1529 O O . SER A 1 196 ? 24.428 48.778 -36.940 1.00 54.53 196 SER A O 1
ATOM 1531 N N . SER A 1 197 ? 24.764 49.668 -39.003 1.00 47.78 197 SER A N 1
ATOM 1532 C CA . SER A 1 197 ? 23.717 50.688 -39.010 1.00 47.78 197 SER A CA 1
ATOM 1533 C C . SER A 1 197 ? 22.533 50.222 -38.172 1.00 47.78 197 SER A C 1
ATOM 1535 O O . SER A 1 197 ? 21.907 49.209 -38.490 1.00 47.78 197 SER A O 1
ATOM 1537 N N . ALA A 1 198 ? 22.324 50.911 -37.054 1.00 39.00 198 ALA A N 1
ATOM 1538 C CA . ALA A 1 198 ? 21.391 50.553 -36.006 1.00 39.00 198 ALA A CA 1
ATOM 1539 C C . ALA A 1 198 ? 19.974 50.344 -36.563 1.00 39.00 198 ALA A C 1
ATOM 1541 O O . ALA A 1 198 ? 19.188 51.281 -36.656 1.00 39.00 198 ALA A O 1
ATOM 1542 N N . GLN A 1 199 ? 19.636 49.106 -36.909 1.00 36.50 199 GLN A N 1
ATOM 1543 C CA . GLN A 1 199 ? 18.267 48.642 -37.056 1.00 36.50 199 GLN A CA 1
ATOM 1544 C C . GLN A 1 199 ? 18.221 47.167 -36.681 1.00 36.50 199 GLN A C 1
ATOM 1546 O O . GLN A 1 199 ? 18.648 46.304 -37.440 1.00 36.50 199 GLN A O 1
ATOM 1551 N N . SER A 1 200 ? 17.652 46.912 -35.500 1.00 33.88 200 SER A N 1
ATOM 1552 C CA . SER A 1 200 ? 17.389 45.587 -34.933 1.00 33.88 200 SER A CA 1
ATOM 1553 C C . SER A 1 200 ? 18.696 44.857 -34.553 1.00 33.88 200 SER A C 1
ATOM 1555 O O . SER A 1 200 ? 19.555 44.602 -35.372 1.00 33.88 200 SER A O 1
ATOM 1557 N N . ILE A 1 201 ? 19.008 44.506 -33.314 1.00 39.22 201 ILE A N 1
ATOM 1558 C CA . ILE A 1 201 ? 18.189 43.914 -32.270 1.00 39.22 201 ILE A CA 1
ATOM 1559 C C . ILE A 1 201 ? 18.903 44.259 -30.958 1.00 39.22 201 ILE A C 1
ATOM 1561 O O . ILE A 1 201 ? 19.913 43.664 -30.590 1.00 39.22 201 ILE A O 1
ATOM 1565 N N . THR A 1 202 ? 18.377 45.241 -30.234 1.00 36.75 202 THR A N 1
ATOM 1566 C CA . THR A 1 202 ? 18.545 45.316 -28.784 1.00 36.75 202 THR A CA 1
ATOM 1567 C C . THR A 1 202 ? 17.798 44.123 -28.192 1.00 36.75 202 THR A C 1
ATOM 1569 O O . THR A 1 202 ? 16.578 44.161 -28.049 1.00 36.75 202 THR A O 1
ATOM 1572 N N . GLY A 1 203 ? 18.507 43.033 -27.919 1.00 35.38 203 GLY A N 1
ATOM 1573 C CA . GLY A 1 203 ? 17.943 41.834 -27.304 1.00 35.38 203 GLY A CA 1
ATOM 1574 C C . GLY A 1 203 ? 18.918 41.275 -26.275 1.00 35.38 203 GLY A C 1
ATOM 1575 O O . GLY A 1 203 ? 19.813 40.522 -26.658 1.00 35.38 203 GLY A O 1
ATOM 1576 N N . PRO A 1 204 ? 18.806 41.662 -24.991 1.00 43.75 204 PRO A N 1
ATOM 1577 C CA . PRO A 1 204 ? 19.694 41.194 -23.941 1.00 43.75 204 PRO A CA 1
ATOM 1578 C C . PRO A 1 204 ? 19.280 39.778 -23.537 1.00 43.75 204 PRO A C 1
ATOM 1580 O O . PRO A 1 204 ? 18.360 39.578 -22.747 1.00 43.75 204 PRO A O 1
ATOM 1583 N N . TRP A 1 205 ? 19.971 38.783 -24.086 1.00 39.28 205 TRP A N 1
ATOM 1584 C CA . TRP A 1 205 ? 19.893 37.402 -23.620 1.00 39.28 205 TRP A CA 1
ATOM 1585 C C . TRP A 1 205 ? 20.649 37.288 -22.292 1.00 39.28 205 TRP A C 1
ATOM 1587 O O . TRP A 1 205 ? 21.820 36.912 -22.238 1.00 39.28 205 TRP A O 1
ATOM 1597 N N . PHE A 1 206 ? 19.973 37.690 -21.215 1.00 40.31 206 PHE A N 1
ATOM 1598 C CA . PHE A 1 206 ? 20.334 37.302 -19.859 1.00 40.31 206 PHE A CA 1
ATOM 1599 C C . PHE A 1 206 ? 20.132 35.789 -19.734 1.00 40.31 206 PHE A C 1
ATOM 1601 O O . PHE A 1 206 ? 19.047 35.269 -19.990 1.00 40.31 206 PHE A O 1
ATOM 1608 N N . TRP A 1 207 ? 21.216 35.103 -19.392 1.00 40.81 207 TRP A N 1
ATOM 1609 C CA . TRP A 1 207 ? 21.279 33.664 -19.192 1.00 40.81 207 TRP A CA 1
ATOM 1610 C C . TRP A 1 207 ? 20.467 33.255 -17.955 1.00 40.81 207 TRP A C 1
ATOM 1612 O O . TRP A 1 207 ? 20.687 33.788 -16.866 1.00 40.81 207 TRP A O 1
ATOM 1622 N N . SER A 1 208 ? 19.549 32.305 -18.152 1.00 38.44 208 SER A N 1
ATOM 1623 C CA . SER A 1 208 ? 19.143 31.317 -17.143 1.00 38.44 208 SER A CA 1
ATOM 1624 C C . SER A 1 208 ? 20.033 30.083 -17.268 1.00 38.44 208 SER A C 1
ATOM 1626 O O . SER A 1 208 ? 20.009 29.288 -16.305 1.00 38.44 208 SER A O 1
#

Radius of gyration: 40.98 Å; Cα contacts (8 Å, |Δi|>4): 89; chains: 1; bounding box: 104×70×76 Å

Sequence (208 aa):
MADVLSVGVNLEAFSQAISAIQALRSSVSRVFDCLKDGMRNKETLEGREKAFIANFQDNLHSVNRDLNELERLSNLVGKPSENHPLHNSGLLSLDPVQDKTPLYSQLLQAYKWSNKLQYHAGLASGLLNQQSLKRSANQMGVSAKRRPKAQPTTLVLPPQYVDDVISRIDRMFPEMSIHLSRPNGTSAMLLILINSSAQSITGPWFWS

Secondary structure (DSSP, 8-state):
----------HHHHHHHHHHHHHHHHHHHHHHHHHHH-S---S-HHHHHHHHHHHHHHHHHHHHHHHHHHHHHHHHH-PPPS----THHHHGGG----S---HHHHHHHHHHHHHHHHHHHHHHHHHHHH--------S-------------------HHHHHHHHHHHHHH-TTEEEEEE-TTSSS-EEEEEE---S-S--------

Solvent-accessible surface area (backbone atoms only — not comparable to full-atom values): 12920 Å² total; per-residue (Å²): 134,82,77,73,81,75,65,86,60,40,60,66,38,44,53,50,34,54,52,30,52,51,50,28,51,51,30,48,48,49,44,53,48,50,62,70,64,50,81,76,60,94,58,57,70,69,59,30,50,54,53,45,52,52,53,52,50,54,32,51,51,45,29,53,52,30,48,54,51,33,57,58,28,56,73,55,33,56,76,80,72,83,84,62,90,51,60,77,65,53,56,63,76,69,52,83,67,82,67,78,70,60,56,67,63,51,50,53,47,52,53,55,49,49,54,53,50,52,53,53,50,50,51,52,50,50,53,57,63,68,60,66,77,68,82,75,74,70,90,68,87,84,78,98,76,80,90,74,75,84,75,76,90,63,84,84,65,61,66,67,61,55,52,54,51,50,56,50,52,42,69,73,35,82,60,35,50,70,47,78,46,49,94,74,76,75,55,79,44,81,48,77,46,67,68,64,78,91,68,86,76,96,68,86,81,75,86,131

Foldseek 3Di:
DPPPPPQVQPVVLVVVLVVLVVQLVVLVVVLVVLVVCDQPDPDDPVVSVVVSVVSNVVSVVSNVVSVVSNVVSVVVRDDRPPPPPPPCVVVVVVPPPPPPPVVVVVVVVVVVVVVVVVVVVVVVVVVVVVPPPDPPPDPDDDDDDDDDDDDDPDPQDPVVVVVVVVVVVCVVQVQKDWDWDDPPPRDIDIDIDGNPPDDDDPDDPDDD

pLDDT: mean 72.4, std 19.64, range [32.62, 97.56]

Mean predicted aligned error: 22.86 Å

Nearest PDB structures (foldseek):
  7lbm-assembly1_n  TM=4.067E-01  e=1.603E-19  Homo sapiens
  8gxs-assembly1_c  TM=4.406E-01  e=2.199E-18  Homo sapiens
  7nsu-assembly1_D  TM=4.474E-01  e=9.052E-01  Escherichia coli
  2b5u-assembly2_C  TM=2.470E-01  e=3.473E-01  Escherichia coli